Protein AF-A0A699JUT8-F1 (afdb_monomer)

Structure (mmCIF, N/CA/C/O backbone):
data_AF-A0A699JUT8-F1
#
_entry.id   AF-A0A699JUT8-F1
#
loop_
_atom_site.group_PDB
_atom_site.id
_atom_site.type_symbol
_atom_site.label_atom_id
_atom_site.label_alt_id
_atom_site.label_comp_id
_atom_site.label_asym_id
_atom_site.label_entity_i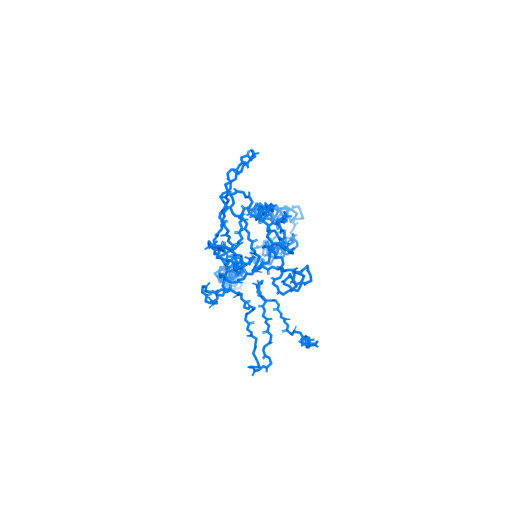d
_atom_site.label_seq_id
_atom_site.pdbx_PDB_ins_code
_atom_site.Cartn_x
_atom_site.Cartn_y
_atom_site.Cartn_z
_atom_site.occupancy
_atom_site.B_iso_or_equiv
_atom_site.auth_seq_id
_atom_site.auth_comp_id
_atom_site.auth_asym_id
_atom_site.auth_atom_id
_atom_site.pdbx_PDB_model_num
ATOM 1 N N . LEU A 1 1 ? -5.211 -6.733 -32.369 1.00 31.70 1 LEU A N 1
ATOM 2 C CA . LEU A 1 1 ? -6.568 -7.315 -32.272 1.00 31.70 1 LEU A CA 1
ATOM 3 C C . LEU A 1 1 ? -7.220 -6.775 -31.010 1.00 31.70 1 LEU A C 1
ATOM 5 O O . LEU A 1 1 ? -6.715 -7.034 -29.930 1.00 31.70 1 LEU A O 1
ATOM 9 N N . ALA A 1 2 ? -8.224 -5.922 -31.222 1.00 30.59 2 ALA A N 1
ATOM 10 C CA . ALA A 1 2 ? -9.228 -5.388 -30.299 1.00 30.59 2 ALA A CA 1
ATOM 11 C C . ALA A 1 2 ? -8.959 -5.500 -28.783 1.00 30.59 2 ALA A C 1
ATOM 13 O O .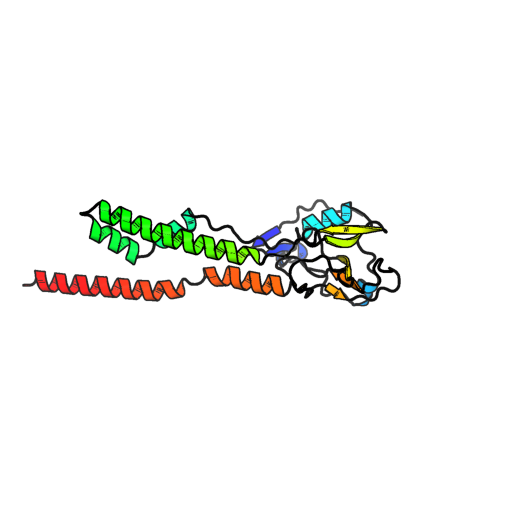 ALA A 1 2 ? -9.289 -6.505 -28.159 1.00 30.59 2 ALA A O 1
ATOM 14 N N . GLY A 1 3 ? -8.474 -4.410 -28.178 1.00 37.75 3 GLY A N 1
ATOM 15 C CA . GLY A 1 3 ? -8.777 -4.128 -26.777 1.00 37.75 3 GLY A CA 1
ATOM 16 C C . GLY A 1 3 ? -10.271 -3.838 -26.676 1.00 37.75 3 GLY A C 1
ATOM 17 O O . GLY A 1 3 ? -10.729 -2.782 -27.108 1.00 37.75 3 GLY A O 1
ATOM 18 N N . SER A 1 4 ? -11.044 -4.809 -26.199 1.00 38.88 4 SER A N 1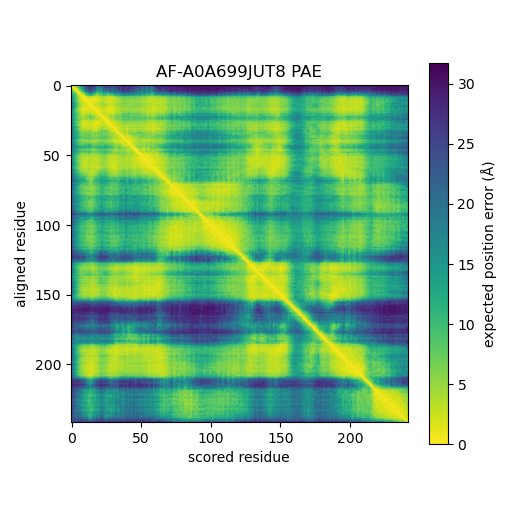
ATOM 19 C CA . SER A 1 4 ? -12.449 -4.593 -25.887 1.00 38.88 4 SER A CA 1
ATOM 20 C C . SER A 1 4 ? -12.547 -3.534 -24.792 1.00 38.88 4 SER A C 1
ATOM 22 O O . SER A 1 4 ? -11.983 -3.707 -23.714 1.00 38.88 4 SER A O 1
ATOM 24 N N . LEU A 1 5 ? -13.288 -2.460 -25.068 1.00 45.09 5 LEU A N 1
ATOM 25 C CA . LEU A 1 5 ? -13.781 -1.466 -24.108 1.00 45.09 5 LEU A CA 1
ATOM 26 C C . LEU A 1 5 ? -14.796 -2.103 -23.137 1.00 45.09 5 LEU A C 1
ATOM 28 O O . LEU A 1 5 ? -15.921 -1.637 -22.988 1.00 45.09 5 LEU A O 1
ATOM 32 N N . THR A 1 6 ? -14.445 -3.225 -22.519 1.00 57.25 6 THR A N 1
ATOM 33 C CA . THR A 1 6 ? -15.163 -3.721 -21.352 1.00 57.25 6 THR A CA 1
ATOM 34 C C . THR A 1 6 ? -14.684 -2.873 -20.191 1.00 57.25 6 THR A C 1
ATOM 36 O O . THR A 1 6 ? -13.513 -2.966 -19.828 1.00 57.25 6 THR A O 1
ATOM 39 N N . GLU A 1 7 ? -15.550 -2.013 -19.656 1.00 66.06 7 GLU A N 1
ATOM 40 C CA . GLU A 1 7 ? -15.274 -1.301 -18.410 1.00 66.06 7 GLU A CA 1
ATOM 41 C C . GLU A 1 7 ? -14.806 -2.320 -17.365 1.00 66.06 7 GLU A C 1
ATOM 43 O O . GLU A 1 7 ? -15.574 -3.173 -16.914 1.00 66.06 7 GLU A O 1
ATOM 48 N N . GLU A 1 8 ? -13.516 -2.290 -17.027 1.00 76.81 8 GLU A N 1
ATOM 49 C CA . GLU A 1 8 ? -12.974 -3.192 -16.022 1.00 76.81 8 GLU A CA 1
ATOM 50 C C . GLU A 1 8 ? -13.562 -2.786 -14.671 1.00 76.81 8 GLU A C 1
ATOM 52 O O . GLU A 1 8 ? -13.202 -1.762 -14.091 1.00 76.81 8 GLU A O 1
ATOM 57 N N . ILE A 1 9 ? -14.495 -3.585 -14.154 1.00 88.81 9 ILE A N 1
ATOM 58 C CA . ILE A 1 9 ? -15.086 -3.336 -12.842 1.00 88.81 9 ILE A CA 1
ATOM 59 C C . ILE A 1 9 ? -14.024 -3.650 -11.786 1.00 88.81 9 ILE A C 1
ATOM 61 O O . ILE A 1 9 ? -13.658 -4.811 -11.563 1.00 88.81 9 ILE A O 1
ATOM 65 N N . TYR A 1 10 ? -13.540 -2.614 -11.105 1.00 91.38 10 TYR A N 1
ATOM 66 C CA . TYR A 1 10 ? -12.590 -2.748 -10.008 1.00 91.38 10 TYR A CA 1
ATOM 67 C C . TYR A 1 10 ? -13.010 -1.932 -8.787 1.00 91.38 10 TYR A C 1
ATOM 69 O O . TYR A 1 10 ? -13.730 -0.941 -8.874 1.00 91.38 10 TYR A O 1
ATOM 77 N N . PHE A 1 11 ? -12.521 -2.341 -7.620 1.00 92.62 11 PHE A N 1
ATOM 78 C CA . PHE A 1 11 ? -12.591 -1.531 -6.409 1.00 92.62 11 PHE A CA 1
ATOM 79 C C . PHE A 1 11 ? -11.304 -1.659 -5.599 1.00 92.62 11 PHE A C 1
ATOM 81 O O . PHE A 1 11 ? -10.612 -2.682 -5.633 1.00 92.62 11 PHE A O 1
ATOM 88 N N . ASP A 1 12 ? -10.999 -0.620 -4.827 1.00 89.44 12 ASP A N 1
ATOM 89 C CA . ASP A 1 12 ? -9.849 -0.596 -3.933 1.00 89.44 12 ASP A CA 1
ATOM 90 C C . ASP A 1 12 ? -10.305 -0.805 -2.483 1.00 89.44 12 ASP A C 1
ATOM 92 O O . ASP A 1 12 ? -11.012 0.017 -1.905 1.00 89.44 12 ASP A O 1
ATOM 96 N N . PHE A 1 13 ? -9.859 -1.893 -1.853 1.00 89.19 13 PHE A N 1
ATOM 97 C CA . PHE A 1 13 ? -10.133 -2.188 -0.445 1.00 89.19 13 PHE A CA 1
ATOM 98 C C . PHE A 1 13 ? -8.832 -2.392 0.330 1.00 89.19 13 PHE A C 1
ATOM 100 O O . PHE A 1 13 ? -7.965 -3.168 -0.072 1.00 89.19 13 PHE A O 1
ATOM 107 N N . GLN A 1 14 ? -8.670 -1.674 1.447 1.00 87.00 14 GLN A N 1
ATOM 108 C CA . GLN A 1 14 ? -7.458 -1.712 2.281 1.00 87.00 14 GLN A CA 1
ATOM 109 C C . GLN A 1 14 ? -6.153 -1.556 1.470 1.00 87.00 14 GLN A C 1
ATOM 111 O O . GLN A 1 14 ? -5.195 -2.327 1.631 1.00 87.00 14 GLN A O 1
ATOM 116 N N . LYS A 1 15 ? -6.132 -0.571 0.557 1.00 86.06 15 LYS A N 1
ATOM 117 C CA . LYS A 1 15 ? -5.020 -0.297 -0.377 1.00 86.06 15 LYS A CA 1
ATOM 118 C C . LYS A 1 15 ? -4.634 -1.517 -1.235 1.00 86.06 15 LYS A C 1
ATOM 120 O O . LYS A 1 15 ? -3.459 -1.747 -1.522 1.00 86.06 15 LYS A O 1
ATOM 125 N N . GLN A 1 16 ? -5.617 -2.332 -1.616 1.00 87.25 16 GLN A N 1
ATOM 126 C CA . GLN A 1 16 ? -5.482 -3.386 -2.618 1.00 87.25 16 GLN A CA 1
ATOM 127 C C . GLN A 1 16 ? -6.585 -3.273 -3.656 1.00 87.25 16 GLN A C 1
ATOM 129 O O . GLN A 1 16 ? -7.756 -3.239 -3.291 1.00 87.25 16 GLN A O 1
ATOM 134 N N . ARG A 1 17 ? -6.186 -3.321 -4.926 1.00 89.38 17 ARG A N 1
ATOM 135 C CA . ARG A 1 17 ? -7.104 -3.395 -6.054 1.00 89.38 17 ARG A CA 1
ATOM 136 C C . ARG A 1 17 ? -7.633 -4.810 -6.252 1.00 89.38 17 ARG A C 1
ATOM 138 O O . ARG A 1 17 ? -6.851 -5.775 -6.273 1.00 89.38 17 ARG A O 1
ATOM 145 N N . PHE A 1 18 ? -8.947 -4.909 -6.390 1.00 91.69 18 PHE A N 1
ATOM 146 C CA . PHE A 1 18 ? -9.675 -6.108 -6.776 1.00 91.69 18 PHE A CA 1
ATOM 147 C C . PHE A 1 18 ? -10.332 -5.868 -8.126 1.00 91.69 18 PHE A C 1
ATOM 149 O O . PHE A 1 18 ? -10.919 -4.813 -8.329 1.00 91.69 18 PHE A O 1
ATOM 156 N N . ILE A 1 19 ? -10.218 -6.843 -9.019 1.00 92.25 19 ILE A N 1
ATOM 157 C CA . ILE A 1 19 ? -10.779 -6.799 -10.370 1.00 92.25 19 ILE A CA 1
ATOM 158 C C . ILE A 1 19 ? -11.817 -7.908 -10.479 1.00 92.25 19 ILE A C 1
ATOM 160 O O . ILE A 1 19 ? -11.650 -8.987 -9.895 1.00 92.25 19 ILE A O 1
ATOM 164 N N . TYR A 1 20 ? -12.904 -7.621 -11.182 1.00 90.75 20 TYR A N 1
ATOM 165 C CA . TYR A 1 20 ? -13.955 -8.582 -11.461 1.00 90.75 20 TYR A CA 1
ATOM 166 C C . TYR A 1 20 ? -13.567 -9.507 -12.620 1.00 90.75 20 TYR A C 1
ATOM 168 O O . TYR A 1 20 ? -13.195 -9.046 -13.694 1.00 90.75 20 TYR A O 1
ATOM 176 N N . SER A 1 21 ? -13.664 -10.824 -12.419 1.00 90.38 21 SER A N 1
ATOM 177 C CA . SER A 1 21 ? -13.578 -11.799 -13.511 1.00 90.38 21 SER A CA 1
ATOM 178 C C . SER A 1 21 ? -14.986 -12.157 -13.977 1.00 90.38 21 SER A C 1
ATOM 180 O O . SER A 1 21 ? -15.725 -12.803 -13.231 1.00 90.38 21 SER A O 1
ATOM 182 N N . HIS A 1 22 ? -15.331 -11.796 -15.217 1.00 87.44 22 HIS A N 1
ATOM 183 C CA . HIS A 1 22 ? -16.608 -12.180 -15.832 1.00 87.44 22 HIS A CA 1
ATOM 184 C C . HIS A 1 22 ? -16.750 -13.702 -15.981 1.00 87.44 22 HIS A C 1
ATOM 186 O O . HIS A 1 22 ? -17.841 -14.232 -15.807 1.00 87.44 22 HIS A O 1
ATOM 192 N N . GLU A 1 23 ? -15.647 -14.417 -16.219 1.00 88.88 23 GLU A N 1
ATOM 193 C CA . GLU A 1 23 ? -15.643 -15.878 -16.382 1.00 88.88 23 GLU A CA 1
ATOM 194 C C . GLU A 1 23 ? -16.029 -16.626 -15.100 1.00 88.88 23 GLU A C 1
ATOM 196 O O . GLU A 1 23 ? -16.698 -17.654 -15.147 1.00 88.88 23 GLU A O 1
ATOM 201 N N . LYS A 1 24 ? -15.587 -16.127 -13.939 1.00 87.62 24 LYS A N 1
ATOM 202 C CA . LYS A 1 24 ? -15.770 -16.796 -12.639 1.00 87.62 24 LYS A CA 1
ATOM 203 C C . LYS A 1 24 ? -16.817 -16.130 -11.756 1.00 87.62 24 LYS A C 1
ATOM 205 O O . LYS A 1 24 ? -17.006 -16.575 -10.627 1.00 87.62 24 LYS A O 1
ATOM 210 N N . GLY A 1 25 ? -17.416 -15.029 -12.206 1.00 89.38 25 GLY A N 1
ATOM 211 C CA . GLY A 1 25 ? -18.364 -14.229 -11.430 1.00 89.38 25 GLY A CA 1
ATOM 212 C C . GLY A 1 25 ? -17.819 -13.732 -10.083 1.00 89.38 25 GLY A C 1
ATOM 213 O O . GLY A 1 25 ? -18.593 -13.498 -9.158 1.00 89.38 25 GLY A O 1
ATOM 214 N N . THR A 1 26 ? -16.496 -13.613 -9.925 1.00 92.50 26 THR A N 1
ATOM 215 C CA . THR A 1 26 ? -15.845 -13.337 -8.632 1.00 92.50 26 THR A CA 1
ATOM 216 C C . THR A 1 26 ? -14.788 -12.245 -8.737 1.00 92.50 26 THR A C 1
ATOM 218 O O . THR A 1 26 ? -14.107 -12.091 -9.752 1.00 92.50 26 THR A O 1
ATOM 221 N N . PHE A 1 27 ? -14.624 -11.494 -7.646 1.00 93.00 27 PHE A N 1
ATOM 222 C CA . PHE A 1 27 ? -13.541 -10.529 -7.501 1.00 93.00 27 PHE A CA 1
ATOM 223 C C . PHE A 1 27 ? -12.265 -11.214 -7.024 1.00 93.00 27 PHE A C 1
ATOM 225 O O . PHE A 1 27 ? -12.259 -11.942 -6.028 1.00 93.00 27 PHE A O 1
ATOM 232 N N . TYR A 1 28 ? -11.153 -10.919 -7.684 1.00 91.44 28 TYR A N 1
ATOM 233 C CA . TYR A 1 28 ? -9.835 -11.403 -7.299 1.00 91.44 28 TYR A CA 1
ATOM 234 C C . TYR A 1 28 ? -8.847 -10.246 -7.201 1.00 91.44 28 TYR A C 1
ATOM 236 O O . TYR A 1 28 ? -9.056 -9.150 -7.713 1.00 91.44 28 TYR A O 1
ATOM 244 N N . LYS A 1 29 ? -7.754 -10.471 -6.474 1.00 91.56 29 LYS A N 1
ATOM 245 C CA . LYS A 1 29 ? -6.706 -9.458 -6.298 1.00 91.56 29 LYS A CA 1
ATOM 246 C C . LYS A 1 29 ? -5.990 -9.243 -7.629 1.00 91.56 29 LYS A C 1
ATOM 248 O O . LYS A 1 29 ? -5.586 -10.237 -8.229 1.00 91.56 29 LYS A O 1
ATOM 253 N N . LEU A 1 30 ? -5.728 -7.983 -7.992 1.00 90.06 30 LEU A N 1
ATOM 254 C CA . LEU A 1 30 ? -4.908 -7.628 -9.157 1.00 90.06 30 LEU A CA 1
ATOM 255 C C . LEU A 1 30 ? -3.614 -8.476 -9.176 1.00 90.06 30 LEU A C 1
ATOM 257 O O . LEU A 1 30 ? -2.838 -8.410 -8.204 1.00 90.06 30 LEU A O 1
ATOM 261 N N . PRO A 1 31 ? -3.402 -9.304 -10.218 1.00 88.25 31 PRO A N 1
ATOM 262 C CA . PRO A 1 31 ? -2.220 -10.138 -10.337 1.00 88.25 31 PRO A CA 1
ATOM 263 C C . PRO A 1 31 ? -1.002 -9.288 -10.705 1.00 88.25 31 PRO A C 1
ATOM 265 O O . PRO A 1 31 ? -1.087 -8.308 -11.444 1.00 88.25 31 PRO A O 1
ATOM 268 N N . TYR A 1 32 ? 0.141 -9.683 -10.153 1.00 87.81 32 TYR A N 1
ATOM 269 C CA . TYR A 1 32 ? 1.450 -9.150 -10.518 1.00 87.81 32 TYR A CA 1
ATOM 270 C C . TYR A 1 32 ? 2.234 -10.255 -11.226 1.00 87.81 32 TYR A C 1
ATOM 272 O O . TYR A 1 32 ? 2.077 -11.420 -10.821 1.00 87.81 32 TYR A O 1
ATOM 280 N N . PRO A 1 33 ? 3.104 -9.903 -12.187 1.00 84.69 33 PRO A N 1
ATOM 281 C CA . PRO A 1 33 ? 3.950 -10.838 -12.926 1.00 84.69 33 PRO A CA 1
ATOM 282 C C . PRO A 1 33 ? 5.028 -11.379 -11.985 1.00 84.69 33 PRO A C 1
ATOM 284 O O . PRO A 1 33 ? 6.147 -10.896 -11.921 1.00 84.69 33 PRO A O 1
ATOM 287 N N . THR A 1 34 ? 4.636 -12.307 -11.114 1.00 82.75 34 THR A N 1
ATOM 288 C CA . THR A 1 34 ? 5.515 -12.902 -10.091 1.00 82.75 34 THR A CA 1
ATOM 289 C C . THR A 1 34 ? 5.494 -14.420 -10.113 1.00 82.75 34 THR A C 1
ATOM 291 O O . THR A 1 34 ? 6.262 -15.045 -9.390 1.00 82.75 34 THR A O 1
ATOM 294 N N . LYS A 1 35 ? 4.586 -15.007 -10.897 1.00 83.62 35 LYS A N 1
ATOM 295 C CA . LYS A 1 35 ? 4.384 -16.454 -11.008 1.00 83.62 35 LYS A CA 1
ATOM 296 C C . LYS A 1 35 ? 4.801 -17.010 -12.370 1.00 83.62 35 LYS A C 1
ATOM 298 O O . LYS A 1 35 ? 4.691 -18.214 -12.563 1.00 83.62 35 LYS A O 1
ATOM 303 N N . GLU A 1 36 ? 5.269 -16.153 -13.275 1.00 84.69 36 GLU A N 1
ATOM 304 C CA . GLU A 1 36 ? 5.741 -16.580 -14.591 1.00 84.69 36 GLU A CA 1
ATOM 305 C C . GLU A 1 36 ? 7.039 -17.390 -14.494 1.00 84.69 36 GLU A C 1
ATOM 307 O O . GLU A 1 36 ? 7.746 -17.360 -13.480 1.00 84.69 36 GLU A O 1
ATOM 312 N N . THR A 1 37 ? 7.351 -18.136 -15.553 1.00 85.44 37 THR A N 1
ATOM 313 C CA . THR A 1 37 ? 8.576 -18.942 -15.633 1.00 85.44 37 THR A CA 1
ATOM 314 C C . THR A 1 37 ? 9.814 -18.060 -15.800 1.00 85.44 37 THR A C 1
ATOM 316 O O . THR A 1 37 ? 9.744 -16.948 -16.316 1.00 85.44 37 THR A O 1
ATOM 319 N N . PHE A 1 38 ? 10.988 -18.560 -15.402 1.00 80.75 38 PHE A N 1
ATOM 320 C CA . PHE A 1 38 ? 12.237 -17.800 -15.538 1.00 80.75 38 PHE A CA 1
ATOM 321 C C . PHE A 1 38 ? 12.545 -17.409 -16.994 1.00 80.75 38 PHE A C 1
ATOM 323 O O . PHE A 1 38 ? 12.999 -16.296 -17.243 1.00 80.75 38 PHE A O 1
ATOM 330 N N . GLY A 1 39 ? 12.236 -18.286 -17.957 1.00 82.38 39 GLY A N 1
ATOM 331 C CA . GLY A 1 39 ? 12.414 -18.005 -19.386 1.00 82.38 39 GLY A CA 1
ATOM 332 C C . GLY A 1 39 ? 11.569 -16.831 -19.885 1.00 82.38 39 GLY A C 1
ATOM 333 O O . GLY A 1 39 ? 12.029 -16.067 -20.726 1.00 82.38 39 GLY A O 1
ATOM 334 N N . TRP A 1 40 ? 10.378 -16.630 -19.314 1.00 83.25 40 TRP A N 1
ATOM 335 C CA . TRP A 1 40 ? 9.527 -15.485 -19.638 1.00 83.25 40 TRP A CA 1
ATOM 336 C C . TRP A 1 40 ? 10.208 -14.156 -19.273 1.00 83.25 40 TRP A C 1
ATOM 338 O O . TRP A 1 40 ? 10.279 -13.259 -20.107 1.00 83.25 40 TRP A O 1
ATOM 348 N N . TYR A 1 41 ? 10.814 -14.066 -18.082 1.00 82.06 41 TYR A N 1
ATOM 349 C CA . TYR A 1 41 ? 11.550 -12.866 -17.653 1.00 82.06 41 TYR A CA 1
ATOM 350 C C . TYR A 1 41 ? 12.905 -12.678 -18.352 1.00 82.06 41 TYR A C 1
ATOM 352 O O . TYR A 1 41 ? 13.443 -11.576 -18.369 1.00 82.06 41 TYR A O 1
ATOM 360 N N . LEU A 1 42 ? 13.511 -13.739 -18.890 1.00 80.25 42 LEU A N 1
ATOM 361 C CA . LEU A 1 42 ? 14.733 -13.602 -19.691 1.00 80.25 42 LEU A CA 1
ATOM 362 C C . LEU A 1 42 ? 14.449 -12.997 -21.069 1.00 80.25 42 LEU A C 1
ATOM 364 O O . LEU A 1 42 ? 15.299 -12.285 -21.601 1.00 80.25 42 LEU A O 1
ATOM 368 N N . ASN A 1 43 ? 13.271 -13.290 -21.622 1.00 81.25 43 ASN A N 1
ATOM 369 C CA . ASN A 1 43 ? 12.848 -12.843 -22.947 1.00 81.25 43 ASN A CA 1
ATOM 370 C C . ASN A 1 43 ? 12.112 -11.496 -22.929 1.00 81.25 43 ASN A C 1
ATOM 372 O O . ASN A 1 43 ? 11.853 -10.939 -23.992 1.00 81.25 43 ASN A O 1
ATOM 376 N N . SER A 1 44 ? 11.751 -10.973 -21.757 1.00 76.38 44 SER A N 1
ATOM 377 C CA . SER A 1 44 ? 11.097 -9.670 -21.648 1.00 76.38 44 SER A CA 1
ATOM 378 C C . SER A 1 44 ? 12.067 -8.545 -22.018 1.00 76.38 44 SER A C 1
ATOM 380 O O . SER A 1 44 ? 13.120 -8.401 -21.396 1.00 76.38 44 SER A O 1
ATOM 382 N N . THR A 1 45 ? 11.689 -7.737 -23.007 1.00 78.50 45 THR A N 1
ATOM 383 C CA . THR A 1 45 ? 12.455 -6.589 -23.522 1.00 78.50 45 THR A CA 1
ATOM 384 C C . THR A 1 45 ? 12.135 -5.271 -22.813 1.00 78.50 45 THR A C 1
ATOM 386 O O . THR A 1 45 ? 12.787 -4.264 -23.074 1.00 78.50 45 THR A O 1
ATOM 389 N N . GLY A 1 46 ? 11.200 -5.285 -21.858 1.00 81.81 46 GLY A N 1
ATOM 390 C CA . GLY A 1 46 ? 10.705 -4.090 -21.177 1.00 81.81 46 GLY A CA 1
ATOM 391 C C . GLY A 1 46 ? 9.554 -3.451 -21.953 1.00 81.81 46 GLY A C 1
ATOM 392 O O . GLY A 1 46 ? 8.854 -4.135 -22.697 1.00 81.81 46 GLY A O 1
ATOM 393 N N . TYR A 1 47 ? 9.347 -2.148 -21.755 1.00 88.06 47 TYR A N 1
ATOM 394 C CA . TYR A 1 47 ? 8.316 -1.387 -22.461 1.00 88.06 47 TYR A CA 1
ATOM 395 C C . TYR A 1 47 ? 8.907 -0.682 -23.682 1.00 88.06 47 TYR A C 1
ATOM 397 O O . TYR A 1 47 ? 9.768 0.189 -23.541 1.00 88.06 47 TYR A O 1
ATOM 405 N N . ASP A 1 48 ? 8.410 -1.028 -24.868 1.00 85.12 48 ASP A N 1
ATOM 406 C CA . ASP A 1 48 ? 8.877 -0.466 -26.143 1.00 85.12 48 ASP A CA 1
ATOM 407 C C . ASP A 1 48 ? 8.137 0.825 -26.534 1.00 85.12 48 ASP A C 1
ATOM 409 O O . ASP A 1 48 ? 8.558 1.529 -27.450 1.00 85.12 48 ASP A O 1
ATOM 413 N N . THR A 1 49 ? 7.002 1.130 -25.892 1.00 90.00 49 THR A N 1
ATOM 414 C CA . THR A 1 49 ? 6.194 2.326 -26.184 1.00 90.00 49 THR A CA 1
ATOM 415 C C . THR A 1 49 ? 5.662 2.973 -24.910 1.00 90.00 49 THR A C 1
ATOM 417 O O . THR A 1 49 ? 5.097 2.292 -24.051 1.00 90.00 49 THR A O 1
ATOM 420 N N . ASP A 1 50 ? 5.696 4.305 -24.839 1.00 88.00 50 ASP A N 1
ATOM 421 C CA . ASP A 1 50 ? 5.147 5.077 -23.711 1.00 88.00 50 ASP A CA 1
ATOM 422 C C . ASP A 1 50 ? 3.662 4.790 -23.441 1.00 88.00 50 ASP A C 1
ATOM 424 O O . ASP A 1 50 ? 3.219 4.811 -22.295 1.00 88.00 50 ASP A O 1
ATOM 428 N N . ALA A 1 51 ? 2.883 4.450 -24.472 1.00 89.88 51 ALA A N 1
ATOM 429 C CA . ALA A 1 51 ? 1.488 4.042 -24.317 1.00 89.88 51 ALA A CA 1
ATOM 430 C C . ALA A 1 51 ? 1.339 2.779 -23.449 1.00 89.88 51 ALA A C 1
ATOM 432 O O . ALA A 1 51 ? 0.434 2.706 -22.620 1.00 89.88 51 ALA A O 1
ATOM 433 N N . GLN A 1 52 ? 2.244 1.803 -23.586 1.00 89.69 52 GLN A N 1
ATOM 434 C CA . GLN A 1 52 ? 2.238 0.599 -22.748 1.00 89.69 52 GLN A CA 1
ATOM 435 C C . GLN A 1 52 ? 2.581 0.941 -21.297 1.00 89.69 52 GLN A C 1
ATOM 437 O O . GLN A 1 52 ? 1.977 0.389 -20.379 1.00 89.69 52 GLN A O 1
ATOM 442 N N . VAL A 1 53 ? 3.489 1.899 -21.093 1.00 89.31 53 VAL A N 1
ATOM 443 C CA . VAL A 1 53 ? 3.846 2.413 -19.765 1.00 89.31 53 VAL A CA 1
ATOM 444 C C . VAL A 1 53 ? 2.644 3.086 -19.107 1.00 89.31 53 VAL A C 1
ATOM 446 O O . VAL A 1 53 ? 2.409 2.863 -17.924 1.00 89.31 53 VAL A O 1
ATOM 449 N N . GLN A 1 54 ? 1.853 3.864 -19.853 1.00 89.88 54 GLN A N 1
ATOM 450 C CA . GLN A 1 54 ? 0.633 4.483 -19.322 1.00 89.88 54 GLN A CA 1
ATOM 451 C C . GLN A 1 54 ? -0.430 3.436 -18.977 1.00 89.88 54 GLN A C 1
ATOM 453 O O . GLN A 1 54 ? -0.947 3.446 -17.865 1.00 89.88 54 GLN A O 1
ATOM 458 N N . ILE A 1 55 ? -0.674 2.459 -19.857 1.00 90.12 55 ILE A N 1
ATOM 459 C CA . ILE A 1 55 ? -1.596 1.344 -19.576 1.00 90.12 55 ILE A CA 1
ATOM 460 C C . ILE A 1 55 ? -1.152 0.576 -18.318 1.00 90.12 55 ILE A C 1
ATOM 462 O O . ILE A 1 55 ? -1.969 0.226 -17.463 1.00 90.12 55 ILE A O 1
ATOM 466 N N . ALA A 1 56 ? 0.152 0.338 -18.165 1.00 88.62 56 ALA A N 1
ATOM 467 C CA . ALA A 1 56 ? 0.726 -0.278 -16.976 1.00 88.62 56 ALA A CA 1
ATOM 468 C C . ALA A 1 56 ? 0.556 0.603 -15.724 1.00 88.62 56 ALA A C 1
ATOM 470 O O . ALA A 1 56 ? 0.183 0.109 -14.653 1.00 88.62 56 ALA A O 1
ATOM 471 N N . ALA A 1 57 ? 0.795 1.908 -15.846 1.00 89.12 57 ALA A N 1
ATOM 472 C CA . ALA A 1 57 ? 0.635 2.871 -14.764 1.00 89.12 57 ALA A CA 1
ATOM 473 C C . ALA A 1 57 ? -0.824 2.953 -14.291 1.00 89.12 57 ALA A C 1
ATOM 475 O O . ALA A 1 57 ? -1.065 2.958 -13.082 1.00 89.12 57 ALA A O 1
ATOM 476 N N . ASP A 1 58 ? -1.787 2.912 -15.208 1.00 88.75 58 ASP A N 1
ATOM 477 C CA . ASP A 1 58 ? -3.218 2.894 -14.897 1.00 88.75 58 ASP A CA 1
ATOM 478 C C . ASP A 1 58 ? -3.624 1.583 -14.208 1.00 88.75 58 ASP A C 1
ATOM 480 O O . ASP A 1 58 ? -4.330 1.585 -13.188 1.00 88.75 58 ASP A O 1
ATOM 484 N N . LYS A 1 59 ? -3.101 0.452 -14.698 1.00 88.69 59 LYS A N 1
ATOM 485 C CA . LYS A 1 59 ? -3.388 -0.888 -14.172 1.00 88.69 59 LYS A CA 1
ATOM 486 C C . LYS A 1 59 ? -2.866 -1.099 -12.751 1.00 88.69 59 LYS A C 1
ATOM 488 O O . LYS A 1 59 ? -3.629 -1.516 -11.872 1.00 88.69 59 LYS A O 1
ATOM 493 N N . TRP A 1 60 ? -1.579 -0.837 -12.507 1.00 87.25 60 TRP A N 1
ATOM 494 C CA . TRP A 1 60 ? -0.918 -1.128 -11.224 1.00 87.25 60 TRP A CA 1
ATOM 495 C C . TRP A 1 60 ? -0.819 0.070 -10.276 1.00 87.25 60 TRP A C 1
ATOM 497 O O . TRP A 1 60 ? -0.620 -0.131 -9.073 1.00 87.25 60 TRP A O 1
ATOM 507 N N . GLY A 1 61 ? -1.013 1.287 -10.779 1.00 86.75 61 GLY A N 1
ATOM 508 C CA . GLY A 1 61 ? -0.871 2.519 -10.016 1.00 86.75 61 GLY A CA 1
ATOM 509 C C . GLY A 1 61 ? 0.587 2.886 -9.733 1.00 86.75 61 GLY A C 1
ATOM 510 O O . GLY A 1 61 ? 1.515 2.090 -9.890 1.00 86.75 61 GLY A O 1
ATOM 511 N N . ARG A 1 62 ? 0.787 4.118 -9.256 1.00 83.56 62 ARG A N 1
ATOM 512 C CA . ARG A 1 62 ? 2.118 4.634 -8.908 1.00 83.56 62 ARG A CA 1
ATOM 513 C C . ARG A 1 62 ? 2.762 3.842 -7.770 1.00 83.56 62 ARG A C 1
ATOM 515 O O . ARG A 1 62 ? 2.094 3.412 -6.824 1.00 83.56 62 ARG A O 1
ATOM 522 N N . ASN A 1 63 ? 4.089 3.754 -7.785 1.00 82.56 63 ASN A N 1
ATOM 523 C CA . ASN A 1 63 ? 4.896 3.136 -6.735 1.00 82.56 63 ASN A CA 1
ATOM 524 C C . ASN A 1 63 ? 5.032 4.054 -5.500 1.00 82.56 63 ASN A C 1
ATOM 526 O O . ASN A 1 63 ? 6.127 4.364 -5.031 1.00 82.56 63 ASN A O 1
ATOM 530 N N . VAL A 1 64 ? 3.901 4.506 -4.950 1.00 78.56 64 VAL A N 1
ATOM 531 C CA . VAL A 1 64 ? 3.843 5.369 -3.766 1.00 78.56 64 VAL A CA 1
ATOM 532 C C . VAL A 1 64 ? 2.948 4.730 -2.711 1.00 78.56 64 VAL A C 1
ATOM 534 O O . VAL A 1 64 ? 1.748 4.536 -2.883 1.00 78.56 64 VAL A O 1
ATOM 537 N N . ILE A 1 65 ? 3.541 4.414 -1.562 1.00 77.31 65 ILE A N 1
ATOM 538 C CA . ILE A 1 65 ? 2.814 3.882 -0.406 1.00 77.31 65 ILE A CA 1
ATOM 539 C C . ILE A 1 65 ? 2.151 5.049 0.313 1.00 77.31 65 ILE A C 1
ATOM 541 O O . ILE A 1 65 ? 2.759 5.623 1.208 1.00 77.31 65 ILE A O 1
ATOM 545 N N . GLU A 1 66 ? 0.926 5.415 -0.069 1.00 73.06 66 GLU A N 1
ATOM 546 C CA . GLU A 1 66 ? 0.175 6.498 0.572 1.00 73.06 66 GLU A CA 1
ATOM 547 C C . GLU A 1 66 ? -0.491 6.089 1.894 1.00 73.06 66 GLU A C 1
ATOM 549 O O . GLU A 1 66 ? -1.182 5.080 1.993 1.00 73.06 66 GLU A O 1
ATOM 554 N N . TYR A 1 67 ? -0.299 6.917 2.922 1.00 72.88 67 TYR A N 1
ATOM 555 C CA . TYR A 1 67 ? -0.763 6.695 4.284 1.00 72.88 67 TYR A CA 1
ATOM 556 C C . TYR A 1 67 ? -1.951 7.636 4.416 1.00 72.88 67 TYR A C 1
ATOM 558 O O . TYR A 1 67 ? -1.773 8.820 4.104 1.00 72.88 67 TYR A O 1
ATOM 566 N N . PRO A 1 68 ? -3.126 7.150 4.839 1.00 69.19 68 PRO A N 1
ATOM 567 C CA . PRO A 1 68 ? -4.261 8.024 5.076 1.00 69.19 68 PRO A CA 1
ATOM 568 C C . PRO A 1 68 ? -3.846 9.127 6.057 1.00 69.19 68 PRO A C 1
ATOM 570 O O . PRO A 1 68 ? -3.204 8.872 7.084 1.00 69.19 68 PRO A O 1
ATOM 573 N N . GLN A 1 69 ? -4.134 10.372 5.689 1.00 64.69 69 GLN A N 1
ATOM 574 C CA . GLN A 1 69 ? -3.917 11.510 6.567 1.00 64.69 69 GLN A CA 1
ATOM 575 C C . GLN A 1 69 ? -5.067 11.530 7.555 1.00 64.69 69 GLN A C 1
ATOM 577 O O . GLN A 1 69 ? -6.190 11.838 7.186 1.00 64.69 69 GLN A O 1
ATOM 582 N N . THR A 1 70 ? -4.781 11.192 8.805 1.00 74.00 70 THR A N 1
ATOM 583 C CA . THR A 1 70 ? -5.756 11.413 9.860 1.00 74.00 70 THR A CA 1
ATOM 584 C C . THR A 1 70 ? -5.856 12.907 10.133 1.00 74.00 70 THR A C 1
ATOM 586 O O . THR A 1 70 ? -4.834 13.551 10.409 1.00 74.00 70 THR A O 1
ATOM 589 N N . THR A 1 71 ? -7.057 13.461 10.070 1.00 82.56 71 THR A N 1
ATOM 590 C CA . THR A 1 71 ? -7.269 14.882 10.355 1.00 82.56 71 THR A CA 1
ATOM 591 C C . THR A 1 71 ? -7.290 15.140 11.860 1.00 82.56 71 THR A C 1
ATOM 593 O O . THR A 1 71 ? -7.520 14.241 12.673 1.00 82.56 71 THR A O 1
ATOM 596 N N . PHE A 1 72 ? -7.048 16.392 12.257 1.00 86.31 72 PHE A N 1
ATOM 597 C CA . PHE A 1 72 ? -7.192 16.793 13.658 1.00 86.31 72 PHE A CA 1
ATOM 598 C C . PHE A 1 72 ? -8.575 16.437 14.204 1.00 86.31 72 PHE A C 1
ATOM 600 O O . PHE A 1 72 ? -8.675 15.872 15.290 1.00 86.31 72 PHE A O 1
ATOM 607 N N . TRP A 1 73 ? -9.624 16.703 13.428 1.00 84.12 73 TRP A N 1
ATOM 608 C CA . TRP A 1 73 ? -11.000 16.471 13.845 1.00 84.12 73 TRP A CA 1
ATOM 609 C C . TRP A 1 73 ? -11.342 14.994 14.019 1.00 84.12 73 TRP A C 1
ATOM 611 O O . TRP A 1 73 ? -12.017 14.648 14.986 1.00 84.12 73 TRP A O 1
ATOM 621 N N . GLU A 1 74 ? -10.832 14.114 13.159 1.00 84.00 74 GLU A N 1
ATOM 622 C CA . GLU A 1 74 ? -10.998 12.664 13.320 1.00 84.00 74 GLU A CA 1
ATOM 623 C C . GLU A 1 74 ? -10.388 12.168 14.635 1.00 84.00 74 GLU A C 1
ATOM 625 O O . GLU A 1 74 ? -11.047 11.460 15.399 1.00 84.00 74 GLU A O 1
ATOM 630 N N . LEU A 1 75 ? -9.160 12.597 14.953 1.00 83.88 75 LEU A N 1
ATOM 631 C CA . LEU A 1 75 ? -8.516 12.232 16.219 1.00 83.88 75 LEU A CA 1
ATOM 632 C C . LEU A 1 75 ? -9.190 12.884 17.422 1.00 83.88 75 LEU A C 1
ATOM 634 O O . LEU A 1 75 ? -9.282 12.266 18.484 1.00 83.88 75 LEU A O 1
ATOM 638 N N . MET A 1 76 ? -9.627 14.134 17.285 1.00 86.81 76 MET A N 1
ATOM 639 C CA . MET A 1 76 ? -10.298 14.851 18.361 1.00 86.81 76 MET A CA 1
ATOM 640 C C . MET A 1 76 ? -11.630 14.179 18.697 1.00 86.81 76 MET A C 1
ATOM 642 O O . MET A 1 76 ? -11.921 13.966 19.872 1.00 86.81 76 MET A O 1
ATOM 646 N N . LYS A 1 77 ? -12.392 13.746 17.685 1.00 83.56 77 LYS A N 1
ATOM 647 C CA . LYS A 1 77 ? -13.625 12.971 17.863 1.00 83.56 77 LYS A CA 1
ATOM 648 C C . LYS A 1 77 ? -13.362 11.668 18.617 1.00 83.56 77 LYS A C 1
ATOM 650 O O . LYS A 1 77 ? -14.085 11.383 19.565 1.00 83.56 77 LYS A O 1
ATOM 655 N N . GLU A 1 78 ? -12.309 10.924 18.272 1.00 83.38 78 GLU A N 1
ATOM 656 C CA . GLU A 1 78 ? -11.914 9.705 19.002 1.00 83.38 78 GLU A CA 1
ATOM 657 C C . GLU A 1 78 ? -11.670 9.987 20.499 1.00 83.38 78 GLU A C 1
ATOM 659 O O . GLU A 1 78 ? -12.135 9.242 21.357 1.00 83.38 78 GLU A O 1
ATOM 664 N N . HIS A 1 79 ? -10.998 11.096 20.832 1.00 83.06 79 HIS A N 1
ATOM 665 C CA . HIS A 1 79 ? -10.726 11.472 22.226 1.00 83.06 79 HIS A CA 1
ATOM 666 C C . HIS A 1 79 ? -11.954 12.007 22.967 1.00 83.06 79 HIS A C 1
ATOM 668 O O . HIS A 1 79 ? -12.036 11.838 24.184 1.00 83.06 79 HIS A O 1
ATOM 674 N N . CYS A 1 80 ? -12.878 12.663 22.263 1.00 83.00 80 CYS A N 1
ATOM 675 C CA . CYS A 1 80 ? -14.123 13.167 22.839 1.00 83.00 80 CYS A CA 1
ATOM 676 C C . CYS A 1 80 ? -15.140 12.054 23.111 1.00 83.00 80 CYS A C 1
ATOM 678 O O . CYS A 1 80 ? -15.915 12.160 24.056 1.00 83.00 80 CYS A O 1
ATOM 680 N N . MET A 1 81 ? -15.128 10.992 22.302 1.00 78.00 81 MET A N 1
ATOM 681 C CA . MET A 1 81 ? -15.987 9.819 22.491 1.00 78.00 81 MET A CA 1
ATOM 682 C C . MET A 1 81 ? -15.480 8.876 23.592 1.00 78.00 81 MET A C 1
ATOM 684 O O . MET A 1 81 ? -16.165 7.915 23.939 1.00 78.00 81 MET A O 1
ATOM 688 N N . ASP A 1 82 ? -14.296 9.132 24.156 1.00 80.44 82 ASP A N 1
ATOM 689 C CA . ASP A 1 82 ? -13.785 8.370 25.291 1.00 80.44 82 ASP A CA 1
ATOM 690 C C . ASP A 1 82 ? -14.685 8.581 26.531 1.00 80.44 82 ASP A C 1
ATOM 692 O O . ASP A 1 82 ? -14.887 9.729 26.952 1.00 80.44 82 ASP A O 1
ATOM 696 N N . PRO A 1 83 ? -15.199 7.504 27.162 1.00 78.31 83 PRO A N 1
ATOM 697 C CA . PRO A 1 83 ? -16.116 7.620 28.294 1.00 78.31 83 PRO A CA 1
ATOM 698 C C . PRO A 1 83 ? -15.566 8.479 29.439 1.00 78.31 83 PRO A C 1
ATOM 700 O O . PRO A 1 83 ? -16.301 9.284 30.012 1.00 78.31 83 PRO A O 1
ATOM 703 N N . TYR A 1 84 ? -14.266 8.392 29.751 1.00 80.56 84 TYR A N 1
ATOM 704 C CA . TYR A 1 84 ? -13.676 9.194 30.827 1.00 80.56 84 TYR A CA 1
ATOM 705 C C . TYR A 1 84 ? -13.685 10.685 30.510 1.00 80.56 84 TYR A C 1
ATOM 707 O O . TYR A 1 84 ? -13.869 11.498 31.420 1.00 80.56 84 TYR A O 1
ATOM 715 N N . PHE A 1 85 ? -13.471 11.064 29.248 1.00 82.94 85 PHE A N 1
ATOM 716 C CA . PHE A 1 85 ? -13.566 12.462 28.842 1.00 82.94 85 PHE A CA 1
ATOM 717 C C . PHE A 1 85 ? -14.995 12.977 29.012 1.00 82.94 85 PHE A C 1
ATOM 719 O O . PHE A 1 85 ? -15.187 14.015 29.646 1.00 82.94 85 PHE A O 1
ATOM 726 N N . TYR A 1 86 ? -15.984 12.220 28.536 1.00 82.69 86 TYR A N 1
ATOM 727 C CA . TYR A 1 86 ? -17.392 12.588 28.663 1.00 82.69 86 TYR A CA 1
ATOM 728 C C . TYR A 1 86 ? -17.832 12.736 30.131 1.00 82.69 86 TYR A C 1
ATOM 730 O O . TYR A 1 86 ? -18.420 13.754 30.507 1.00 82.69 86 TYR A O 1
ATOM 738 N N . PHE A 1 87 ? -17.492 11.779 31.002 1.00 81.00 87 PHE A N 1
ATOM 739 C CA . PHE A 1 87 ? -17.826 11.870 32.429 1.00 81.00 87 PHE A CA 1
ATOM 740 C C . PHE A 1 87 ? -17.086 13.007 33.140 1.00 81.00 87 PHE A C 1
ATOM 742 O O . PHE A 1 87 ? -17.673 13.696 33.976 1.00 81.00 87 PHE A O 1
ATOM 749 N N . ARG A 1 88 ? -15.812 13.251 32.799 1.00 82.56 88 ARG A N 1
ATOM 750 C CA . ARG A 1 88 ? -15.048 14.384 33.341 1.00 82.56 88 ARG A CA 1
ATOM 751 C C . ARG A 1 88 ? -15.679 15.716 32.947 1.00 82.56 88 ARG A C 1
ATOM 753 O O . ARG A 1 88 ? -15.796 16.589 33.801 1.00 82.56 88 ARG A O 1
ATOM 760 N N . TRP A 1 89 ? -16.114 15.843 31.696 1.00 83.62 89 TRP A N 1
ATOM 761 C CA . TRP A 1 89 ? -16.825 17.016 31.196 1.00 83.62 89 TRP A CA 1
ATOM 762 C C . TRP A 1 89 ? -18.117 17.257 31.988 1.00 83.62 89 TRP A C 1
ATOM 764 O O . TRP A 1 89 ? -18.304 18.323 32.561 1.00 83.62 89 TRP A O 1
ATOM 774 N N . ARG A 1 90 ? -18.955 16.224 32.146 1.00 81.94 90 ARG A N 1
ATOM 775 C CA . ARG A 1 90 ? -20.200 16.287 32.935 1.00 81.94 90 ARG A CA 1
ATOM 776 C C . ARG A 1 90 ? -19.967 16.633 34.415 1.00 81.94 90 ARG A C 1
ATOM 778 O O . ARG A 1 90 ? -20.812 17.275 35.026 1.00 81.94 90 ARG A O 1
ATOM 785 N N . ARG A 1 91 ? -18.847 16.223 35.018 1.00 80.00 91 ARG A N 1
ATOM 786 C CA . ARG A 1 91 ? -18.547 16.512 36.434 1.00 80.00 91 ARG A CA 1
ATOM 787 C C . ARG A 1 91 ? -18.114 17.962 36.678 1.00 80.00 91 ARG A C 1
ATOM 789 O O . ARG A 1 91 ? -18.360 18.493 37.755 1.00 80.00 91 ARG A O 1
ATOM 7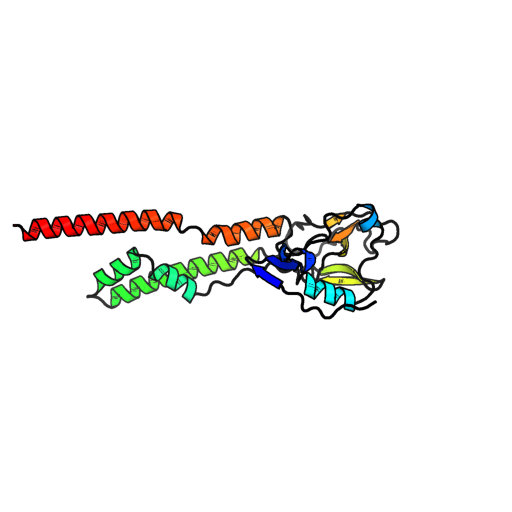96 N N . ILE A 1 92 ? -17.451 18.589 35.708 1.00 78.88 92 ILE A N 1
ATOM 797 C CA . ILE A 1 92 ? -16.795 19.899 35.868 1.00 78.88 92 ILE A CA 1
ATOM 798 C C . ILE A 1 92 ? -17.740 21.077 35.546 1.00 78.88 92 ILE A C 1
ATOM 800 O O . ILE A 1 92 ? -17.345 22.230 35.707 1.00 78.88 92 ILE A O 1
ATOM 804 N N . HIS A 1 93 ? -19.011 20.803 35.213 1.00 72.12 93 HIS A N 1
ATOM 805 C CA . HIS A 1 93 ? -20.060 21.740 34.752 1.00 72.12 93 HIS A CA 1
ATOM 806 C C . HIS A 1 93 ? -20.083 23.150 35.367 1.00 72.12 93 HIS A C 1
ATOM 808 O O . HIS A 1 93 ? -20.440 24.103 34.686 1.00 72.12 93 HIS A O 1
ATOM 814 N N . LYS A 1 94 ? -19.670 23.321 36.626 1.00 74.00 94 LYS A N 1
ATOM 815 C CA . LYS A 1 94 ? -19.704 24.609 37.334 1.00 74.00 94 LYS A CA 1
ATOM 816 C C . LYS A 1 94 ? -18.598 25.604 36.935 1.00 74.00 94 LYS A C 1
ATOM 818 O O . LYS A 1 94 ? -18.731 26.787 37.224 1.00 74.00 94 LYS A O 1
ATOM 823 N N . SER A 1 95 ? -17.503 25.164 36.308 1.00 81.75 95 SER A N 1
ATOM 824 C CA . SER A 1 95 ? -16.335 26.021 36.042 1.00 81.75 95 SER A CA 1
ATOM 825 C C . SER A 1 95 ? -15.924 26.011 34.570 1.00 81.75 95 SER A C 1
ATOM 827 O O . SER A 1 95 ? -15.305 25.064 34.085 1.00 81.75 95 SER A O 1
ATOM 829 N N . TRP A 1 96 ? -16.228 27.088 33.845 1.00 79.94 96 TRP A N 1
ATOM 830 C CA . TRP A 1 96 ? -15.855 27.249 32.432 1.00 79.94 96 TRP A CA 1
ATOM 831 C C . TRP A 1 96 ? -14.336 27.216 32.193 1.00 79.94 96 TRP A C 1
ATOM 833 O O . TRP A 1 96 ? -13.889 26.667 31.186 1.00 79.94 96 TRP A O 1
ATOM 843 N N . SER A 1 97 ? -13.531 27.718 33.138 1.00 85.94 97 SER A N 1
ATOM 844 C CA . SER A 1 97 ? -12.062 27.712 33.037 1.00 85.94 97 SER A CA 1
ATOM 845 C C . SER A 1 97 ? -11.459 26.305 33.101 1.00 85.94 97 SER A C 1
ATOM 847 O O . SER A 1 97 ? -10.462 26.018 32.440 1.00 85.94 97 SER A O 1
ATOM 849 N N . LEU A 1 98 ? -12.071 25.387 33.851 1.00 84.38 98 LEU A N 1
ATOM 850 C CA . LEU A 1 98 ? -11.611 24.000 33.909 1.00 84.38 98 LEU A CA 1
ATOM 851 C C . LEU A 1 98 ? -12.002 23.207 32.651 1.00 84.38 98 LEU A C 1
ATOM 853 O O . LEU A 1 98 ? -11.241 22.337 32.223 1.00 84.38 98 LEU A O 1
ATOM 857 N N . HIS A 1 99 ? -13.136 23.522 32.014 1.00 83.81 99 HIS A N 1
ATOM 858 C CA . HIS A 1 99 ? -13.515 22.912 30.732 1.00 83.81 99 HIS A CA 1
ATOM 859 C C . HIS A 1 99 ? -12.530 23.268 29.621 1.00 83.81 99 HIS A C 1
ATOM 861 O O . HIS A 1 99 ? -12.078 22.377 28.894 1.00 83.81 99 HIS A O 1
ATOM 867 N N . SER A 1 100 ? -12.158 24.549 29.513 1.00 86.00 100 SER A N 1
ATOM 868 C CA . SER A 1 100 ? -11.180 24.996 28.520 1.00 86.00 100 SER A CA 1
ATOM 869 C C . SER A 1 100 ? -9.811 24.357 28.761 1.00 86.00 100 SER A C 1
ATOM 871 O O . SER A 1 100 ? -9.181 23.904 27.808 1.00 86.00 100 SER A O 1
ATOM 873 N N . LEU A 1 101 ? -9.391 24.197 30.022 1.00 88.25 101 LEU A N 1
ATOM 874 C CA . LEU A 1 101 ? -8.139 23.520 30.373 1.00 88.25 101 LEU A CA 1
ATOM 875 C C . LEU A 1 101 ? -8.135 22.031 29.984 1.00 88.25 101 LEU A C 1
ATOM 877 O O . LEU A 1 101 ? -7.158 21.538 29.417 1.00 88.25 101 LEU A O 1
ATOM 881 N N . VAL A 1 102 ? -9.222 21.300 30.254 1.00 86.44 102 VAL A N 1
ATOM 882 C CA . VAL A 1 102 ? -9.346 19.877 29.882 1.00 86.44 102 VAL A CA 1
ATOM 883 C C . VAL A 1 102 ? -9.366 19.708 28.362 1.00 86.44 102 VAL A C 1
ATOM 885 O O . VAL A 1 102 ? -8.700 18.810 27.835 1.00 86.44 102 VAL A O 1
ATOM 888 N N . PHE A 1 103 ? -10.085 20.577 27.650 1.00 88.50 103 PHE A N 1
ATOM 889 C CA . PHE A 1 103 ? -10.115 20.580 26.190 1.00 88.50 103 PHE A CA 1
ATOM 890 C C . PHE A 1 103 ? -8.740 20.915 25.590 1.00 88.50 103 PHE A C 1
ATOM 892 O O . PHE A 1 103 ? -8.287 20.228 24.671 1.00 88.50 103 PHE A O 1
ATOM 899 N N . LEU A 1 104 ? -8.028 21.896 26.157 1.00 90.50 104 LEU A N 1
ATOM 900 C CA . LEU A 1 104 ? -6.668 22.268 25.762 1.00 90.50 104 LEU A CA 1
ATOM 901 C C . LEU A 1 104 ? -5.687 21.105 25.963 1.00 90.50 104 LEU A C 1
ATOM 903 O O . LEU A 1 104 ? -4.928 20.772 25.053 1.00 90.50 104 LEU A O 1
ATOM 907 N N . ALA A 1 105 ? -5.733 20.434 27.118 1.00 89.56 105 ALA A N 1
ATOM 908 C CA . ALA A 1 105 ? -4.877 19.285 27.408 1.00 89.56 105 ALA A CA 1
ATOM 909 C C . ALA A 1 105 ? -5.108 18.124 26.423 1.00 89.56 105 ALA A C 1
ATOM 911 O O . ALA A 1 105 ? -4.150 17.503 25.953 1.00 89.56 105 ALA A O 1
ATOM 912 N N . LYS A 1 106 ? -6.371 17.844 26.069 1.00 88.19 106 LYS A N 1
ATOM 913 C CA . LYS A 1 106 ? -6.720 16.827 25.062 1.00 88.19 106 LYS A CA 1
ATOM 914 C C . LYS A 1 106 ? -6.276 17.235 23.661 1.00 88.19 106 LYS A C 1
ATOM 916 O O . LYS A 1 106 ? -5.670 16.418 22.972 1.00 88.19 106 LYS A O 1
ATOM 921 N N . SER A 1 107 ? -6.489 18.491 23.277 1.00 90.12 107 SER A N 1
ATOM 922 C CA . SER A 1 107 ? -6.027 19.039 21.997 1.00 90.12 107 SER A CA 1
ATOM 923 C C . SER A 1 107 ? -4.506 18.935 21.864 1.00 90.12 107 SER A C 1
ATOM 925 O O . SER A 1 107 ? -4.002 18.496 20.834 1.00 90.12 107 SER A O 1
ATOM 927 N N . LEU A 1 108 ? -3.755 19.222 22.933 1.00 91.88 108 LEU A N 1
ATOM 928 C CA . LEU A 1 108 ? -2.300 19.065 22.955 1.00 91.88 108 LEU A CA 1
ATOM 929 C C . LEU A 1 108 ? -1.870 17.596 22.820 1.00 91.88 108 LEU A C 1
ATOM 931 O O . LEU A 1 108 ? -0.915 17.298 22.102 1.00 91.88 108 LEU A O 1
ATOM 935 N N . ALA A 1 109 ? -2.575 16.664 23.468 1.00 88.94 109 ALA A N 1
ATOM 936 C CA . ALA A 1 109 ? -2.332 15.231 23.300 1.00 88.94 109 ALA A CA 1
ATOM 937 C C . ALA A 1 109 ? -2.597 14.766 21.855 1.00 88.94 109 ALA A C 1
ATOM 939 O O . ALA A 1 109 ? -1.794 14.014 21.296 1.00 88.94 109 ALA A O 1
ATOM 940 N N . VAL A 1 110 ? -3.667 15.266 21.227 1.00 89.44 110 VAL A N 1
ATOM 941 C CA . VAL A 1 110 ? -3.983 15.017 19.813 1.00 89.44 110 VAL A CA 1
ATOM 942 C C . VAL A 1 110 ? -2.886 15.570 18.906 1.00 89.44 110 VAL A C 1
ATOM 944 O O . VAL A 1 110 ? -2.388 14.838 18.055 1.00 89.44 110 VAL A O 1
ATOM 947 N N . ILE A 1 111 ? -2.434 16.809 19.119 1.00 88.00 111 ILE A N 1
ATOM 948 C CA . ILE A 1 111 ? -1.348 17.428 18.339 1.00 88.00 111 ILE A CA 1
ATOM 949 C C . ILE A 1 111 ? -0.050 16.622 18.466 1.00 88.00 111 ILE A C 1
ATOM 951 O O . ILE A 1 111 ? 0.617 16.364 17.464 1.00 88.00 111 ILE A O 1
ATOM 955 N N . ARG A 1 112 ? 0.295 16.160 19.675 1.00 86.75 112 ARG A N 1
ATOM 956 C CA . ARG A 1 112 ? 1.459 15.284 19.894 1.00 86.75 112 ARG A CA 1
ATOM 957 C C . ARG A 1 112 ? 1.327 13.984 19.101 1.00 86.75 112 ARG A C 1
ATOM 959 O O . ARG A 1 112 ? 2.257 13.619 18.389 1.00 86.75 112 ARG A O 1
ATOM 966 N N . ARG A 1 113 ? 0.165 13.323 19.156 1.00 84.12 113 ARG A N 1
ATOM 967 C CA . ARG A 1 113 ? -0.110 12.092 18.393 1.00 84.12 113 ARG A CA 1
ATOM 968 C C . ARG A 1 113 ? -0.046 12.333 16.881 1.00 84.12 113 ARG A C 1
ATOM 970 O O . ARG A 1 113 ? 0.573 11.535 16.182 1.00 84.12 113 ARG A O 1
ATOM 977 N N . LEU A 1 114 ? -0.611 13.435 16.383 1.00 84.69 114 LEU A N 1
ATOM 978 C CA . LEU A 1 114 ? -0.528 13.837 14.973 1.00 84.69 114 LEU A CA 1
ATOM 979 C C . LEU A 1 114 ? 0.913 14.075 14.527 1.00 84.69 114 LEU A C 1
ATOM 981 O O . LEU A 1 114 ? 1.283 13.656 13.430 1.00 84.69 114 LEU A O 1
ATOM 985 N N . LYS A 1 115 ? 1.735 14.718 15.361 1.00 84.25 115 LYS A N 1
ATOM 986 C CA . LYS A 1 115 ? 3.151 14.956 15.064 1.00 84.25 115 LYS A CA 1
ATOM 987 C C . LYS A 1 115 ? 3.924 13.643 14.996 1.00 84.25 115 LYS A C 1
ATOM 989 O O . LYS A 1 115 ? 4.588 13.394 13.998 1.00 84.25 115 LYS A O 1
ATOM 994 N N . THR A 1 116 ? 3.725 12.747 15.963 1.00 81.50 116 THR A N 1
ATOM 995 C CA . THR A 1 116 ? 4.326 11.404 15.946 1.00 81.50 116 THR A CA 1
ATOM 996 C C . THR A 1 116 ? 3.911 10.603 14.709 1.00 81.50 116 THR A C 1
ATOM 998 O O . THR A 1 116 ? 4.753 9.978 14.063 1.00 81.50 116 THR A O 1
ATOM 1001 N N . LEU A 1 117 ? 2.625 10.638 14.335 1.00 74.44 117 LEU A N 1
ATOM 1002 C CA . LEU A 1 117 ? 2.146 10.008 13.102 1.00 74.44 117 LEU A CA 1
ATOM 1003 C C . LEU A 1 117 ? 2.788 10.656 11.868 1.00 74.44 117 LEU A C 1
ATOM 1005 O O . LEU A 1 117 ? 3.241 9.944 10.978 1.00 74.44 117 LEU A O 1
ATOM 1009 N N . SER A 1 118 ? 2.911 11.982 11.837 1.00 74.50 118 SER A N 1
ATOM 1010 C CA . SER A 1 118 ? 3.563 12.722 10.750 1.00 74.50 118 SER A CA 1
ATOM 1011 C C . SER A 1 118 ? 5.038 12.380 10.589 1.00 74.50 118 SER A C 1
ATOM 1013 O O . SER A 1 118 ? 5.482 12.149 9.466 1.00 74.50 118 SER A O 1
ATOM 1015 N N . ASP A 1 119 ? 5.777 12.269 11.687 1.00 69.19 119 ASP A N 1
ATOM 1016 C CA . ASP A 1 119 ? 7.199 11.933 11.666 1.00 69.19 119 ASP A CA 1
ATOM 1017 C C . ASP A 1 119 ? 7.426 10.474 11.256 1.00 69.19 119 ASP A C 1
ATOM 1019 O O . ASP A 1 119 ? 8.304 10.197 10.440 1.00 69.19 119 ASP A O 1
ATOM 1023 N N . SER A 1 120 ? 6.569 9.542 11.693 1.00 61.69 120 SER A N 1
ATOM 1024 C CA . SER A 1 120 ? 6.627 8.142 11.236 1.00 61.69 120 SER A CA 1
ATOM 1025 C C . SER A 1 120 ? 6.406 7.989 9.722 1.00 61.69 120 SER A C 1
ATOM 1027 O O . SER A 1 120 ? 6.915 7.054 9.104 1.00 61.69 120 SER A O 1
ATOM 1029 N N . ARG A 1 121 ? 5.712 8.946 9.088 1.00 61.81 121 ARG A N 1
ATOM 1030 C CA . ARG A 1 121 ? 5.511 8.978 7.630 1.00 61.81 121 ARG A CA 1
ATOM 1031 C C . ARG A 1 121 ? 6.749 9.430 6.858 1.00 61.81 121 ARG A C 1
ATOM 1033 O O . ARG A 1 121 ? 6.843 9.111 5.676 1.00 61.81 121 ARG A O 1
ATOM 1040 N N . ARG A 1 122 ? 7.718 10.098 7.495 1.00 53.66 122 ARG A N 1
ATOM 1041 C CA . ARG A 1 122 ? 8.992 10.502 6.863 1.00 53.66 122 ARG A CA 1
ATOM 1042 C C . ARG A 1 122 ? 9.936 9.325 6.579 1.00 53.66 122 ARG A C 1
ATOM 1044 O O . ARG A 1 122 ? 10.973 9.516 5.957 1.00 53.66 122 ARG A O 1
ATOM 1051 N N . VAL A 1 123 ? 9.560 8.104 6.970 1.00 53.03 123 VAL A N 1
ATOM 1052 C CA . VAL A 1 123 ? 10.238 6.849 6.584 1.00 53.03 123 VAL A CA 1
ATOM 1053 C C . VAL A 1 123 ? 9.872 6.415 5.147 1.00 53.03 123 VAL A C 1
ATOM 1055 O O . VAL A 1 123 ? 10.349 5.398 4.650 1.00 53.03 123 VAL A O 1
ATOM 1058 N N . ARG A 1 124 ? 9.016 7.173 4.447 1.00 54.38 124 ARG A N 1
ATOM 1059 C CA . ARG A 1 124 ? 8.582 6.866 3.080 1.00 54.38 124 ARG A CA 1
ATOM 1060 C C . ARG A 1 124 ? 9.737 6.951 2.073 1.00 54.38 124 ARG A C 1
ATOM 1062 O O . ARG A 1 124 ? 10.630 7.778 2.221 1.00 54.38 124 ARG A O 1
ATOM 1069 N N . ALA A 1 125 ? 9.674 6.049 1.089 1.00 50.31 125 ALA A N 1
ATOM 1070 C CA . ALA A 1 125 ? 10.637 5.837 0.015 1.00 50.31 125 ALA A CA 1
ATOM 1071 C C . ALA A 1 125 ? 11.247 7.151 -0.486 1.00 50.31 125 ALA A C 1
ATOM 1073 O O . ALA A 1 125 ? 10.522 8.021 -0.965 1.00 50.31 125 ALA A O 1
ATOM 1074 N N . ASP A 1 126 ? 12.572 7.279 -0.375 1.00 52.59 126 ASP A N 1
ATOM 1075 C CA . ASP A 1 126 ? 13.290 8.287 -1.150 1.00 52.59 126 ASP A CA 1
ATOM 1076 C C . ASP A 1 126 ? 12.868 8.100 -2.615 1.00 52.59 126 ASP A C 1
ATOM 1078 O O . ASP A 1 126 ? 12.984 6.992 -3.147 1.00 52.59 126 ASP A O 1
ATOM 1082 N N . SER A 1 127 ? 12.388 9.166 -3.258 1.00 59.19 127 SER A N 1
ATOM 1083 C CA . SER A 1 127 ? 12.144 9.201 -4.703 1.00 59.19 127 SER A CA 1
ATOM 1084 C C . SER A 1 127 ? 13.486 9.237 -5.432 1.00 59.19 127 SER A C 1
ATOM 1086 O O . SER A 1 127 ? 13.879 10.248 -6.009 1.00 59.19 127 SER A O 1
ATOM 1088 N N . ARG A 1 128 ? 14.250 8.151 -5.316 1.00 69.25 128 ARG A N 1
ATOM 1089 C CA . ARG A 1 128 ? 15.531 8.015 -6.001 1.00 69.25 128 ARG A CA 1
ATOM 1090 C C . ARG A 1 128 ? 15.270 7.848 -7.477 1.00 69.25 128 ARG A C 1
ATOM 1092 O O . ARG A 1 128 ? 14.402 7.071 -7.864 1.00 69.25 128 ARG A O 1
ATOM 1099 N N . VAL A 1 129 ? 16.042 8.568 -8.268 1.00 79.31 129 VAL A N 1
ATOM 1100 C CA . VAL A 1 129 ? 16.060 8.402 -9.711 1.00 79.31 129 VAL A CA 1
ATOM 1101 C C . VAL A 1 129 ? 16.885 7.157 -10.025 1.00 79.31 129 VAL A C 1
ATOM 1103 O O . VAL A 1 129 ? 17.978 6.977 -9.485 1.00 79.31 129 VAL A O 1
ATOM 1106 N N . LEU A 1 130 ? 16.326 6.273 -10.841 1.00 80.88 130 LEU A N 1
ATOM 1107 C CA . LEU A 1 130 ? 16.930 5.023 -11.284 1.00 80.88 130 LEU A CA 1
ATOM 1108 C C . LEU A 1 130 ? 16.979 5.012 -12.812 1.00 80.88 130 LEU A C 1
ATOM 1110 O O . LEU A 1 130 ? 16.178 5.676 -13.467 1.00 80.88 130 LEU A O 1
ATOM 1114 N N . MET A 1 131 ? 17.929 4.262 -13.359 1.00 85.88 131 MET A N 1
ATOM 1115 C CA . MET A 1 131 ? 18.030 4.034 -14.797 1.00 85.88 131 MET A CA 1
ATOM 1116 C C . MET A 1 131 ? 17.084 2.906 -15.194 1.00 85.88 131 MET A C 1
ATOM 1118 O O . MET A 1 131 ? 17.211 1.789 -14.683 1.00 85.88 131 MET A O 1
ATOM 1122 N N . VAL A 1 132 ? 16.144 3.212 -16.082 1.00 88.25 132 VAL A N 1
ATOM 1123 C CA . VAL A 1 132 ? 15.112 2.302 -16.585 1.00 88.25 132 VAL A CA 1
ATOM 1124 C C . VAL A 1 132 ? 15.242 2.203 -18.097 1.00 88.25 132 VAL A C 1
ATOM 1126 O O . VAL A 1 132 ? 15.474 3.207 -18.764 1.00 88.25 132 VAL A O 1
ATOM 1129 N N . TYR A 1 133 ? 15.100 1.001 -18.637 1.00 88.44 133 TYR A N 1
ATOM 1130 C CA . TYR A 1 133 ? 15.103 0.772 -20.075 1.00 88.44 133 TYR A CA 1
ATOM 1131 C C . TYR A 1 133 ? 13.678 0.918 -20.627 1.00 88.44 133 TYR A C 1
ATOM 1133 O O . TYR A 1 133 ? 12.803 0.124 -20.271 1.00 88.44 133 TYR A O 1
ATOM 1141 N N . ARG A 1 134 ? 13.431 1.950 -21.445 1.00 90.00 134 ARG A N 1
ATOM 1142 C CA . ARG A 1 134 ? 12.142 2.221 -22.108 1.00 90.00 134 ARG A CA 1
ATOM 1143 C C . ARG A 1 134 ? 12.380 2.699 -23.541 1.00 90.00 134 ARG A C 1
ATOM 1145 O O . ARG A 1 134 ? 13.322 3.446 -23.786 1.00 90.00 134 ARG A O 1
ATOM 1152 N N . ASN A 1 135 ? 11.531 2.281 -24.480 1.00 86.94 135 ASN A N 1
ATOM 1153 C CA . ASN A 1 135 ? 11.608 2.638 -25.907 1.00 86.94 135 ASN A CA 1
ATOM 1154 C C . ASN A 1 135 ? 12.988 2.363 -26.540 1.00 86.94 135 ASN A C 1
ATOM 1156 O O . ASN A 1 135 ? 13.453 3.112 -27.395 1.00 86.94 135 ASN A O 1
ATOM 1160 N N . GLY A 1 136 ? 13.676 1.309 -26.096 1.00 84.69 136 GLY A N 1
ATOM 1161 C CA . GLY A 1 136 ? 15.004 0.955 -26.600 1.00 84.69 136 GLY A CA 1
ATOM 1162 C C . GLY A 1 136 ? 16.172 1.756 -26.003 1.00 84.69 136 GLY A C 1
ATOM 1163 O O . GLY A 1 136 ? 17.327 1.432 -26.290 1.00 84.69 136 GLY A O 1
ATOM 1164 N N . GLU A 1 137 ? 15.905 2.745 -25.144 1.00 87.62 137 GLU A N 1
ATOM 1165 C CA . GLU A 1 137 ? 16.912 3.618 -24.534 1.00 87.62 137 GLU A CA 1
ATOM 1166 C C . GLU A 1 137 ? 16.907 3.551 -23.001 1.00 87.62 137 GLU A C 1
ATOM 1168 O O . GLU A 1 137 ? 15.923 3.203 -22.345 1.00 87.62 137 GLU A O 1
ATOM 1173 N N . TRP A 1 138 ? 18.048 3.892 -22.403 1.00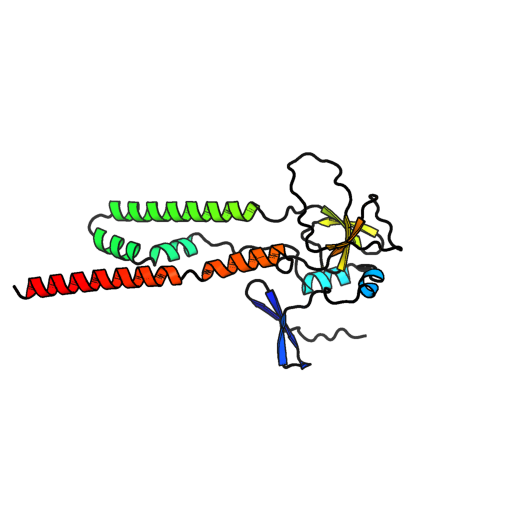 88.12 138 TRP A N 1
ATOM 1174 C CA . TRP A 1 138 ? 18.180 4.008 -20.955 1.00 88.12 138 TRP A CA 1
ATOM 1175 C C . TRP A 1 138 ? 17.820 5.421 -20.507 1.00 88.12 138 TRP A C 1
ATOM 1177 O O . TRP A 1 138 ? 18.552 6.368 -20.787 1.00 88.12 138 TRP A O 1
ATOM 1187 N N . ILE A 1 139 ? 16.722 5.548 -19.766 1.00 89.50 139 ILE A N 1
ATOM 1188 C CA . ILE A 1 139 ? 16.213 6.825 -19.272 1.00 89.50 139 ILE A CA 1
ATOM 1189 C C . ILE A 1 139 ? 16.209 6.885 -17.743 1.00 89.50 139 ILE A C 1
ATOM 1191 O O . ILE A 1 139 ? 16.031 5.888 -17.040 1.00 89.50 139 ILE A O 1
ATOM 1195 N N . HIS A 1 140 ? 16.375 8.092 -17.213 1.00 85.81 140 HIS A N 1
ATOM 1196 C CA . HIS A 1 140 ? 16.290 8.356 -15.784 1.00 85.81 140 HIS A CA 1
ATOM 1197 C C . HIS A 1 140 ? 14.831 8.547 -15.361 1.00 85.81 140 HIS A C 1
ATOM 1199 O O . HIS A 1 140 ? 14.177 9.500 -15.780 1.00 85.81 140 HIS A O 1
ATOM 1205 N N . VAL A 1 141 ? 14.330 7.674 -14.487 1.00 87.00 141 VAL A N 1
ATOM 1206 C CA . VAL A 1 141 ? 12.948 7.719 -13.985 1.00 87.00 141 VAL A CA 1
ATOM 1207 C C . VAL A 1 141 ? 12.948 7.725 -12.462 1.00 87.00 141 VAL A C 1
ATOM 1209 O O . VAL A 1 141 ? 13.761 7.065 -11.810 1.00 87.00 141 VAL A O 1
ATOM 1212 N N . ALA A 1 142 ? 12.033 8.486 -11.865 1.00 84.12 142 ALA A N 1
ATOM 1213 C CA . ALA A 1 142 ? 11.836 8.477 -10.425 1.00 84.12 142 ALA A CA 1
ATOM 1214 C C . ALA A 1 142 ? 11.317 7.112 -9.951 1.00 84.12 142 ALA A C 1
ATOM 1216 O O . ALA A 1 142 ? 10.437 6.510 -10.562 1.00 84.12 142 ALA A O 1
ATOM 1217 N N . GLY A 1 143 ? 11.785 6.646 -8.792 1.00 80.00 143 GLY A N 1
ATOM 1218 C CA . GLY A 1 143 ? 11.324 5.390 -8.198 1.00 80.00 143 GLY A CA 1
ATOM 1219 C C . GLY A 1 143 ? 9.808 5.329 -7.956 1.00 80.00 143 GLY A C 1
ATOM 1220 O O . GLY A 1 143 ? 9.263 4.235 -7.835 1.00 80.00 143 GLY A O 1
ATOM 1221 N N . THR A 1 144 ? 9.124 6.476 -7.898 1.00 83.25 144 THR A N 1
ATOM 1222 C CA . THR A 1 144 ? 7.661 6.591 -7.776 1.00 83.25 144 THR A CA 1
ATOM 1223 C C . THR A 1 144 ? 6.905 6.197 -9.041 1.00 83.25 144 THR A C 1
ATOM 1225 O O . THR A 1 144 ? 5.756 5.767 -8.934 1.00 83.25 144 THR A O 1
ATOM 1228 N N . ASP A 1 145 ? 7.552 6.302 -10.200 1.00 86.62 145 ASP A N 1
ATOM 1229 C CA . ASP A 1 145 ? 6.952 6.106 -11.527 1.00 86.62 145 ASP A CA 1
ATOM 1230 C C . ASP A 1 145 ? 7.386 4.771 -12.152 1.00 86.62 145 ASP A C 1
ATOM 1232 O O . ASP A 1 145 ? 7.164 4.508 -13.335 1.00 86.62 145 ASP A O 1
ATOM 1236 N N . LEU A 1 146 ? 8.013 3.919 -11.335 1.00 86.94 146 LEU A N 1
ATOM 1237 C CA . LEU A 1 146 ? 8.290 2.535 -11.677 1.00 86.94 146 LEU A CA 1
ATOM 1238 C C . LEU A 1 146 ? 6.997 1.733 -11.706 1.00 86.94 146 LEU A C 1
ATOM 1240 O O . LEU A 1 146 ? 6.218 1.738 -10.744 1.00 86.94 146 LEU A O 1
ATOM 1244 N N . VAL A 1 147 ? 6.834 0.972 -12.775 1.00 89.69 147 VAL A N 1
ATOM 1245 C CA . VAL A 1 147 ? 5.760 0.002 -12.951 1.00 89.69 147 VAL A CA 1
ATOM 1246 C C . VAL A 1 147 ? 6.344 -1.415 -12.943 1.00 89.69 147 VAL A C 1
ATOM 1248 O O . VAL A 1 147 ? 7.546 -1.599 -13.145 1.00 89.69 147 VAL A O 1
ATOM 1251 N N . PRO A 1 148 ? 5.543 -2.450 -12.641 1.00 88.75 148 PRO A N 1
ATOM 1252 C CA . PRO A 1 148 ? 5.977 -3.828 -12.854 1.00 88.75 148 PRO A CA 1
ATOM 1253 C C . PRO A 1 148 ? 6.448 -4.041 -14.298 1.00 88.75 148 PRO A C 1
ATOM 1255 O O . PRO A 1 148 ? 5.952 -3.374 -15.197 1.00 88.75 148 PRO A O 1
ATOM 1258 N N . GLU A 1 149 ? 7.380 -4.969 -14.506 1.00 87.75 149 GLU A N 1
ATOM 1259 C CA . GLU A 1 149 ? 8.014 -5.300 -15.799 1.00 87.75 149 GLU A CA 1
ATOM 1260 C C . GLU A 1 149 ? 9.030 -4.271 -16.318 1.00 87.75 149 GLU A C 1
ATOM 1262 O O . GLU A 1 149 ? 9.762 -4.573 -17.258 1.00 87.75 149 GLU A O 1
ATOM 1267 N N . ASP A 1 150 ? 9.181 -3.116 -15.657 1.00 88.25 150 ASP A N 1
ATOM 1268 C CA . ASP A 1 150 ? 10.293 -2.204 -15.940 1.00 88.25 150 ASP A CA 1
ATOM 1269 C C . ASP A 1 150 ? 11.640 -2.920 -15.719 1.00 88.25 150 ASP A C 1
ATOM 1271 O O . ASP A 1 150 ? 11.879 -3.549 -14.676 1.00 88.25 150 ASP A O 1
ATOM 1275 N N . ILE A 1 151 ? 12.541 -2.774 -16.692 1.00 88.12 151 ILE A N 1
ATOM 1276 C CA . ILE A 1 151 ? 13.932 -3.223 -16.609 1.00 88.12 151 ILE A CA 1
ATOM 1277 C C . ILE A 1 151 ? 14.758 -2.081 -16.027 1.00 88.12 151 ILE A C 1
ATOM 1279 O O . ILE A 1 151 ? 14.795 -0.985 -16.580 1.00 88.12 151 ILE A O 1
ATOM 1283 N N . VAL A 1 152 ? 15.449 -2.340 -14.921 1.00 86.88 152 VAL A N 1
ATOM 1284 C CA . VAL A 1 152 ? 16.229 -1.339 -14.189 1.00 86.88 152 VAL A CA 1
ATOM 1285 C C . VAL A 1 152 ? 17.701 -1.731 -14.091 1.00 86.88 152 VAL A C 1
ATOM 1287 O O . VAL A 1 152 ? 18.040 -2.899 -13.889 1.00 86.88 152 VAL A O 1
ATOM 1290 N N . SER A 1 153 ? 18.587 -0.740 -14.197 1.00 85.62 153 SER A N 1
ATOM 1291 C CA . SER A 1 153 ? 20.019 -0.894 -13.920 1.00 85.62 153 SER A CA 1
ATOM 1292 C C . SER A 1 153 ? 20.270 -0.636 -12.437 1.00 85.62 153 SER A C 1
ATOM 1294 O O . SER A 1 153 ? 20.038 0.455 -11.913 1.00 85.62 153 SER A O 1
ATOM 1296 N N . ILE A 1 154 ? 20.748 -1.661 -11.737 1.00 78.88 154 ILE A N 1
ATOM 1297 C CA . ILE A 1 154 ? 21.177 -1.594 -10.342 1.00 78.88 154 ILE A CA 1
ATOM 1298 C C . ILE A 1 154 ? 22.704 -1.465 -10.333 1.00 78.88 154 ILE A C 1
ATOM 1300 O O . ILE A 1 154 ? 23.443 -2.451 -10.285 1.00 78.88 154 ILE A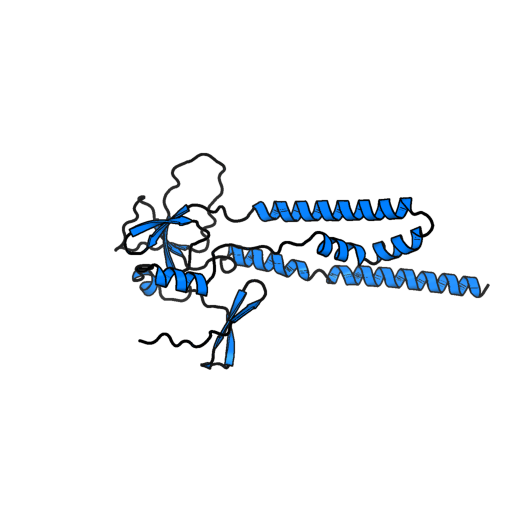 O 1
ATOM 1304 N N . GLY A 1 155 ? 23.179 -0.224 -10.419 1.00 68.25 155 GLY A N 1
ATOM 1305 C CA . GLY A 1 155 ? 24.598 0.129 -10.342 1.00 68.25 155 GLY A CA 1
ATOM 1306 C C . GLY A 1 155 ? 25.119 0.308 -8.914 1.00 68.25 155 GLY A C 1
ATOM 1307 O O . GLY A 1 155 ? 24.360 0.461 -7.951 1.00 68.25 155 GLY A O 1
ATOM 1308 N N . ARG A 1 156 ? 26.452 0.331 -8.768 1.00 57.50 156 ARG A N 1
ATOM 1309 C CA . ARG A 1 156 ? 27.090 0.824 -7.540 1.00 57.50 156 ARG A CA 1
ATOM 1310 C C . ARG A 1 156 ? 26.831 2.324 -7.447 1.00 57.50 156 ARG A C 1
ATOM 1312 O O . ARG A 1 156 ? 27.142 3.062 -8.372 1.00 57.50 156 ARG A O 1
ATOM 1319 N N . PHE A 1 157 ? 26.269 2.760 -6.325 1.00 51.50 157 PHE A N 1
ATOM 1320 C CA . PHE A 1 157 ? 26.007 4.171 -6.063 1.00 51.50 157 PHE A CA 1
ATOM 1321 C C . PHE A 1 157 ? 27.300 4.983 -6.223 1.00 51.50 157 PHE A C 1
ATOM 1323 O O . PHE A 1 157 ? 28.227 4.825 -5.425 1.00 51.50 157 PHE A O 1
ATOM 1330 N N . VAL A 1 158 ? 27.361 5.865 -7.225 1.00 43.66 158 VAL A N 1
ATOM 1331 C CA . VAL A 1 158 ? 28.346 6.948 -7.216 1.00 43.66 158 VAL A CA 1
ATOM 1332 C C . VAL A 1 158 ? 27.973 7.827 -6.031 1.00 43.66 158 VAL A C 1
ATOM 1334 O O . VAL A 1 158 ? 26.857 8.333 -5.924 1.00 43.66 158 VAL A O 1
ATOM 1337 N N . ARG A 1 159 ? 28.887 7.889 -5.068 1.00 38.00 159 ARG A N 1
ATOM 1338 C CA . ARG A 1 159 ? 28.748 8.589 -3.797 1.00 38.00 159 ARG A CA 1
ATOM 1339 C C . ARG A 1 159 ? 28.452 10.069 -4.052 1.00 38.00 159 ARG A C 1
ATOM 1341 O O . ARG A 1 159 ? 29.374 10.844 -4.260 1.00 38.00 159 ARG A O 1
ATOM 1348 N N . GLN A 1 160 ? 27.184 10.461 -3.992 1.00 37.75 160 GLN A N 1
ATOM 1349 C CA . GLN A 1 160 ? 26.816 11.824 -3.627 1.00 37.75 160 GLN A CA 1
ATOM 1350 C C . GLN A 1 160 ? 26.397 11.819 -2.159 1.00 37.75 160 GLN A C 1
ATOM 1352 O O . GLN A 1 160 ? 25.528 11.057 -1.728 1.00 37.75 160 GLN A O 1
ATOM 1357 N N . ASP A 1 161 ? 27.123 12.608 -1.375 1.00 39.88 161 ASP A N 1
ATOM 1358 C CA . ASP A 1 161 ? 26.968 12.765 0.060 1.00 39.88 161 ASP A CA 1
ATOM 1359 C C . ASP A 1 161 ? 25.529 13.128 0.432 1.00 39.88 161 ASP A C 1
ATOM 1361 O O . ASP A 1 161 ? 25.072 14.238 0.196 1.00 39.88 161 ASP A O 1
ATOM 1365 N N . THR A 1 162 ? 24.804 12.193 1.045 1.00 37.72 162 THR A N 1
ATOM 1366 C CA . THR A 1 162 ? 24.022 12.417 2.274 1.00 37.72 162 THR A CA 1
ATOM 1367 C C . THR A 1 162 ? 23.326 11.122 2.704 1.00 37.72 162 THR A C 1
ATOM 1369 O O . THR A 1 162 ? 22.466 10.581 2.025 1.00 37.72 162 THR A O 1
ATOM 1372 N N . LYS A 1 163 ? 23.708 10.642 3.895 1.00 39.38 163 LYS A N 1
ATOM 1373 C CA . LYS A 1 163 ? 23.055 9.606 4.720 1.00 39.38 163 LYS A CA 1
ATOM 1374 C C . LYS A 1 163 ? 22.730 8.273 4.026 1.00 39.38 163 LYS A C 1
ATOM 1376 O O . LYS A 1 163 ? 21.701 8.098 3.383 1.00 39.38 163 LYS A O 1
ATOM 1381 N N . LYS A 1 164 ? 23.574 7.278 4.341 1.00 40.16 164 LYS A N 1
ATOM 1382 C CA . LYS A 1 164 ? 23.313 5.834 4.213 1.00 40.16 164 LYS A CA 1
ATOM 1383 C C . LYS A 1 164 ? 21.836 5.509 4.459 1.00 40.16 164 LYS A C 1
ATOM 1385 O O . LYS A 1 164 ? 21.375 5.463 5.597 1.00 40.16 164 LYS A O 1
ATOM 1390 N N . LYS A 1 165 ? 21.117 5.222 3.383 1.00 45.00 165 LYS A N 1
ATOM 1391 C CA . LYS A 1 165 ? 19.832 4.533 3.422 1.00 45.00 165 LYS A CA 1
ATOM 1392 C C . LYS A 1 165 ? 19.960 3.363 2.460 1.00 45.00 165 LYS A C 1
ATOM 1394 O O . LYS A 1 165 ? 20.036 3.564 1.245 1.00 45.00 165 LYS A O 1
ATOM 1399 N N . ASN A 1 166 ? 20.064 2.169 3.039 1.00 39.31 166 ASN A N 1
ATOM 1400 C CA . ASN A 1 166 ? 20.068 0.904 2.318 1.00 39.31 166 ASN A CA 1
ATOM 1401 C C . ASN A 1 166 ? 18.819 0.847 1.437 1.00 39.31 166 ASN A C 1
ATOM 1403 O O . ASN A 1 166 ? 17.706 1.077 1.913 1.00 39.31 166 ASN A O 1
ATOM 1407 N N . LEU A 1 167 ? 19.012 0.581 0.150 1.00 43.84 167 LEU A N 1
ATOM 1408 C CA . LEU A 1 167 ? 17.910 0.351 -0.765 1.00 43.84 167 LEU A CA 1
ATOM 1409 C C . LEU A 1 167 ? 17.301 -1.003 -0.383 1.00 43.84 167 LEU A C 1
ATOM 1411 O O . LEU A 1 167 ? 17.945 -2.041 -0.518 1.00 43.84 167 LEU A O 1
ATOM 1415 N N . SER A 1 168 ? 16.082 -0.999 0.151 1.00 41.03 168 SER A N 1
ATOM 1416 C CA . SER A 1 168 ? 15.313 -2.225 0.377 1.00 41.03 168 SER A CA 1
ATOM 1417 C C . SER A 1 168 ? 14.793 -2.722 -0.976 1.00 41.03 168 SER A C 1
ATOM 1419 O O . SER A 1 168 ? 13.621 -2.577 -1.315 1.00 41.03 168 SER A O 1
ATOM 1421 N N . LEU A 1 169 ? 15.693 -3.265 -1.798 1.00 45.00 169 LEU A N 1
ATOM 1422 C CA . LEU A 1 169 ? 15.385 -3.895 -3.085 1.00 45.00 169 LEU A CA 1
ATOM 1423 C C . LEU A 1 169 ? 14.829 -5.310 -2.883 1.00 45.00 169 LEU A C 1
ATOM 1425 O O . LEU A 1 169 ? 15.261 -6.263 -3.516 1.00 45.00 169 LEU A O 1
ATOM 1429 N N . GLN A 1 170 ? 13.854 -5.481 -1.992 1.00 42.06 170 GLN A N 1
ATOM 1430 C CA . GLN A 1 170 ? 13.270 -6.800 -1.714 1.00 42.06 170 GLN A CA 1
ATOM 1431 C C . GLN A 1 170 ? 12.275 -7.278 -2.790 1.00 42.06 170 GLN A C 1
ATOM 1433 O O . GLN A 1 170 ? 11.527 -8.226 -2.547 1.00 42.06 170 GLN A O 1
ATOM 1438 N N . THR A 1 171 ? 12.218 -6.618 -3.955 1.00 47.19 171 THR A N 1
ATOM 1439 C CA . THR A 1 171 ? 11.169 -6.878 -4.960 1.00 47.19 171 THR A CA 1
ATOM 1440 C C . THR A 1 171 ? 11.616 -6.814 -6.419 1.00 47.19 171 THR A C 1
ATOM 1442 O O . THR A 1 171 ? 10.771 -6.813 -7.313 1.00 47.19 171 THR A O 1
ATOM 1445 N N . CYS A 1 172 ? 12.925 -6.763 -6.660 1.00 50.62 172 CYS A N 1
ATOM 1446 C CA . CYS A 1 172 ? 13.489 -6.881 -8.001 1.00 50.62 172 CYS A CA 1
ATOM 1447 C C . CYS A 1 172 ? 14.017 -8.305 -8.189 1.00 50.62 172 CYS A C 1
ATOM 1449 O O . CYS A 1 172 ? 14.676 -8.835 -7.290 1.00 50.62 172 CYS A O 1
ATOM 1451 N N . LEU A 1 173 ? 13.727 -8.921 -9.332 1.00 52.19 173 LEU A N 1
ATOM 1452 C CA . LEU A 1 173 ? 14.391 -10.157 -9.735 1.00 52.19 173 LEU A CA 1
ATOM 1453 C C . LEU A 1 173 ? 15.685 -9.771 -10.443 1.00 52.19 173 LEU A C 1
ATOM 1455 O O . LEU A 1 173 ? 15.638 -9.116 -11.482 1.00 52.19 173 LEU A O 1
ATOM 1459 N N . LEU A 1 174 ? 16.828 -10.143 -9.867 1.00 58.19 174 LEU A N 1
ATOM 1460 C CA . LEU A 1 174 ? 18.119 -9.987 -10.533 1.00 58.19 174 LEU A CA 1
ATOM 1461 C C . LEU A 1 174 ? 18.134 -10.876 -11.772 1.00 58.19 174 LEU A C 1
ATOM 1463 O O . LEU A 1 174 ? 18.029 -12.099 -11.665 1.00 58.19 174 LEU A O 1
ATOM 1467 N N . LEU A 1 175 ? 18.270 -10.252 -12.936 1.00 54.00 175 LEU A N 1
ATOM 1468 C CA . LEU A 1 175 ? 18.336 -10.942 -14.209 1.00 54.00 175 LEU A CA 1
ATOM 1469 C C . LEU A 1 175 ? 19.637 -10.558 -14.879 1.00 54.00 175 LEU A C 1
ATOM 1471 O O . LEU A 1 175 ? 19.896 -9.401 -15.192 1.00 54.00 175 LEU A O 1
ATOM 1475 N N . LYS A 1 176 ? 20.468 -11.561 -15.136 1.00 50.47 176 LYS A N 1
ATOM 1476 C CA . LYS A 1 176 ? 21.576 -11.399 -16.063 1.00 50.47 176 LYS A CA 1
ATOM 1477 C C . LYS A 1 176 ? 21.014 -11.608 -17.470 1.00 50.47 176 LYS A C 1
ATOM 1479 O O . LYS A 1 176 ? 21.131 -12.691 -18.031 1.00 50.47 176 LYS A O 1
ATOM 1484 N N . THR A 1 177 ? 20.317 -10.605 -18.000 1.00 52.94 177 THR A N 1
ATOM 1485 C CA . THR A 1 177 ? 19.853 -10.610 -19.394 1.00 52.94 177 THR A CA 1
ATOM 1486 C C . THR A 1 177 ? 21.065 -10.489 -20.316 1.00 52.94 177 THR A C 1
ATOM 1488 O O . THR A 1 177 ? 21.828 -9.534 -20.201 1.00 52.94 177 THR A O 1
ATOM 1491 N N . PHE A 1 178 ? 21.260 -11.448 -21.224 1.00 49.62 178 PHE A N 1
ATOM 1492 C CA . PHE A 1 178 ? 22.407 -11.470 -22.145 1.00 49.62 178 PHE A CA 1
ATOM 1493 C C . PHE A 1 178 ? 22.315 -10.424 -23.274 1.00 49.62 178 PHE A C 1
ATOM 1495 O O . PHE A 1 178 ? 23.341 -10.086 -23.857 1.00 49.62 178 PHE A O 1
ATOM 1502 N N . HIS A 1 179 ? 21.119 -9.894 -23.562 1.00 57.94 179 HIS A N 1
ATOM 1503 C CA . HIS A 1 179 ? 20.875 -8.993 -24.700 1.00 57.94 179 HIS A CA 1
ATOM 1504 C C . HIS A 1 179 ? 20.985 -7.498 -24.384 1.00 57.94 179 HIS A C 1
ATOM 1506 O O . HIS A 1 179 ? 21.270 -6.706 -25.276 1.00 57.94 179 HIS A O 1
ATOM 1512 N N . ILE A 1 180 ? 20.785 -7.102 -23.128 1.00 65.31 180 ILE A N 1
ATOM 1513 C CA . ILE A 1 180 ? 20.781 -5.696 -22.726 1.00 65.31 180 ILE A CA 1
ATOM 1514 C C . ILE A 1 180 ? 22.033 -5.463 -21.888 1.00 65.31 180 ILE A C 1
ATOM 1516 O O . ILE A 1 180 ? 22.263 -6.155 -20.897 1.00 65.31 180 ILE A O 1
ATOM 1520 N N . LYS A 1 181 ? 22.869 -4.503 -22.290 1.00 69.38 181 LYS A N 1
ATOM 1521 C CA . LYS A 1 181 ? 24.055 -4.112 -21.523 1.00 69.38 181 LYS A CA 1
ATOM 1522 C C . LYS A 1 181 ? 23.692 -2.938 -20.620 1.00 69.38 181 LYS A C 1
ATOM 1524 O O . LYS A 1 181 ? 23.194 -1.923 -21.099 1.00 69.38 181 LYS A O 1
ATOM 1529 N N . ALA A 1 182 ? 23.937 -3.084 -19.320 1.00 73.31 182 ALA A N 1
ATOM 1530 C CA . ALA A 1 182 ? 23.741 -1.991 -18.376 1.00 73.31 182 ALA A CA 1
ATOM 1531 C C . ALA A 1 182 ? 24.728 -0.845 -18.683 1.00 73.31 182 ALA A C 1
ATOM 1533 O O . ALA A 1 182 ? 25.912 -1.126 -18.906 1.00 73.31 182 ALA A O 1
ATOM 1534 N N . PRO A 1 183 ? 24.285 0.424 -18.648 1.00 73.81 183 PRO A N 1
ATOM 1535 C CA . PRO A 1 183 ? 25.135 1.580 -18.928 1.00 73.81 183 PRO A CA 1
ATOM 1536 C C . PRO A 1 183 ? 26.218 1.771 -17.854 1.00 73.81 183 PRO A C 1
ATOM 1538 O O . PRO A 1 183 ? 27.315 2.234 -18.151 1.00 73.81 183 PRO A O 1
ATOM 1541 N N . ASP A 1 184 ? 25.956 1.316 -16.624 1.00 70.38 184 ASP A N 1
ATOM 1542 C CA . ASP A 1 184 ? 26.740 1.703 -15.443 1.00 70.38 184 ASP A CA 1
ATOM 1543 C C . ASP A 1 184 ? 27.634 0.577 -14.897 1.00 70.38 184 ASP A C 1
ATOM 1545 O O . ASP A 1 184 ? 28.007 0.595 -13.723 1.00 70.38 184 ASP A O 1
ATOM 1549 N N . THR A 1 185 ? 27.914 -0.476 -15.679 1.00 70.19 185 THR A N 1
ATOM 1550 C CA . THR A 1 185 ? 28.493 -1.757 -15.187 1.00 70.19 185 THR A CA 1
ATOM 1551 C C . THR A 1 185 ? 27.684 -2.411 -14.051 1.00 70.19 185 THR A C 1
ATOM 1553 O O . THR A 1 185 ? 28.168 -3.299 -13.347 1.00 70.19 185 THR A O 1
ATOM 1556 N N . GLY A 1 186 ? 26.440 -1.960 -13.864 1.00 72.06 186 GLY A N 1
ATOM 1557 C CA . GLY A 1 186 ? 25.497 -2.463 -12.876 1.00 72.06 186 GLY A CA 1
ATOM 1558 C C . GLY A 1 186 ? 24.908 -3.824 -13.238 1.00 72.06 186 GLY A C 1
ATOM 1559 O O . GLY A 1 186 ? 25.124 -4.364 -14.322 1.00 72.06 186 GLY A O 1
ATOM 1560 N N . CYS A 1 187 ? 24.139 -4.381 -12.307 1.00 78.19 187 CYS A N 1
ATOM 1561 C CA . CYS A 1 187 ? 23.330 -5.569 -12.558 1.00 78.19 187 CYS A CA 1
ATOM 1562 C C . CYS A 1 187 ? 21.957 -5.159 -13.085 1.00 78.19 187 CYS A C 1
ATOM 1564 O O . CYS A 1 187 ? 21.348 -4.234 -12.554 1.00 78.19 187 CYS A O 1
ATOM 1566 N N . ILE A 1 188 ? 21.447 -5.873 -14.082 1.00 82.88 188 ILE A N 1
ATOM 1567 C CA . ILE A 1 188 ? 20.089 -5.661 -14.579 1.00 82.88 188 ILE A CA 1
ATOM 1568 C C . ILE A 1 188 ? 19.107 -6.401 -13.673 1.00 82.88 188 ILE A C 1
ATOM 1570 O O . ILE A 1 188 ? 19.392 -7.479 -13.138 1.00 82.88 188 ILE A O 1
ATOM 1574 N N . ALA A 1 189 ? 17.949 -5.800 -13.452 1.00 83.69 189 ALA A N 1
ATOM 1575 C CA . ALA A 1 189 ? 16.864 -6.439 -12.739 1.00 83.69 189 ALA A CA 1
ATOM 1576 C C . ALA A 1 189 ? 15.518 -6.029 -13.324 1.00 83.69 189 ALA A C 1
ATOM 1578 O O . ALA A 1 189 ? 15.391 -4.955 -13.902 1.00 83.69 189 ALA A O 1
ATOM 1579 N N . ILE A 1 190 ? 14.509 -6.873 -13.129 1.00 86.12 190 ILE A N 1
ATOM 1580 C CA . ILE A 1 190 ? 13.124 -6.557 -13.487 1.00 86.12 190 ILE A CA 1
ATOM 1581 C C . ILE A 1 190 ? 12.311 -6.294 -12.228 1.00 86.12 190 ILE A C 1
ATOM 1583 O O . ILE A 1 190 ? 12.428 -6.998 -11.214 1.00 86.12 190 ILE A O 1
ATOM 1587 N N . VAL A 1 191 ? 11.468 -5.267 -12.295 1.00 86.19 191 VAL A N 1
ATOM 1588 C CA . VAL A 1 191 ? 10.538 -4.905 -11.228 1.00 86.19 191 VAL A CA 1
ATOM 1589 C C . VAL A 1 191 ? 9.361 -5.881 -11.225 1.00 86.19 191 VAL A C 1
ATOM 1591 O O . VAL A 1 191 ? 8.553 -5.901 -12.143 1.00 86.19 191 VAL A O 1
ATOM 1594 N N . LEU A 1 192 ? 9.215 -6.683 -10.166 1.00 85.81 192 LEU A N 1
ATOM 1595 C CA . LEU A 1 192 ? 8.118 -7.661 -10.081 1.00 85.81 192 LEU A CA 1
ATOM 1596 C C . LEU A 1 192 ? 6.881 -7.126 -9.355 1.00 85.81 192 LEU A C 1
ATOM 1598 O O . LEU A 1 192 ? 5.747 -7.488 -9.669 1.00 85.81 192 LEU A O 1
ATOM 1602 N N . ARG A 1 193 ? 7.080 -6.317 -8.308 1.00 85.62 193 ARG A N 1
ATOM 1603 C CA . ARG A 1 193 ? 5.977 -5.692 -7.564 1.00 85.62 193 ARG A CA 1
ATOM 1604 C C . ARG A 1 193 ? 6.354 -4.296 -7.111 1.00 85.62 193 ARG A C 1
ATOM 1606 O O . ARG A 1 193 ? 7.499 -4.038 -6.752 1.00 85.62 193 ARG A O 1
ATOM 1613 N N . THR A 1 194 ? 5.337 -3.451 -7.022 1.00 85.94 194 THR A N 1
ATOM 1614 C CA . THR A 1 194 ? 5.429 -2.052 -6.606 1.00 85.94 194 THR A CA 1
ATOM 1615 C C . THR A 1 194 ? 4.485 -1.774 -5.427 1.00 85.94 194 THR A C 1
ATOM 1617 O O . THR A 1 194 ? 3.594 -2.569 -5.092 1.00 85.94 194 THR A O 1
ATOM 1620 N N . GLY A 1 195 ? 4.728 -0.678 -4.708 1.00 82.44 195 GLY A N 1
ATOM 1621 C CA . GLY A 1 195 ? 3.876 -0.165 -3.637 1.00 82.44 195 GLY A CA 1
ATOM 1622 C C . GLY A 1 195 ? 3.620 -1.153 -2.493 1.00 82.44 195 GLY A C 1
ATOM 1623 O O . GLY A 1 195 ? 4.519 -1.828 -1.984 1.00 82.44 195 GLY A O 1
ATOM 1624 N N . PHE A 1 196 ? 2.356 -1.249 -2.072 1.00 82.31 196 PHE A N 1
ATOM 1625 C CA . PHE A 1 196 ? 1.900 -2.085 -0.952 1.00 82.31 196 PHE A CA 1
ATOM 1626 C C . PHE A 1 196 ? 1.959 -3.604 -1.207 1.00 82.31 196 PHE A C 1
ATOM 1628 O O . PHE A 1 196 ? 1.691 -4.393 -0.295 1.00 82.31 196 PHE A O 1
ATOM 1635 N N . LYS A 1 197 ? 2.270 -4.034 -2.434 1.00 84.44 197 LYS A N 1
ATOM 1636 C CA . LYS A 1 197 ? 2.370 -5.455 -2.812 1.00 84.44 197 LYS A CA 1
ATOM 1637 C C . LYS A 1 197 ? 3.791 -6.004 -2.677 1.00 84.44 197 LYS A C 1
ATOM 1639 O O . LYS A 1 197 ? 3.963 -7.223 -2.661 1.00 84.44 197 LYS A O 1
ATOM 1644 N N . THR A 1 198 ? 4.784 -5.130 -2.516 1.00 84.50 198 THR A N 1
ATOM 1645 C CA . THR A 1 198 ? 6.153 -5.493 -2.118 1.00 84.50 198 THR A CA 1
ATOM 1646 C C . THR A 1 198 ? 6.169 -6.188 -0.752 1.00 84.50 198 THR A C 1
ATOM 1648 O O . THR A 1 198 ? 5.217 -6.069 0.022 1.00 84.50 198 THR A O 1
ATOM 1651 N N . ASN A 1 199 ? 7.240 -6.909 -0.411 1.00 81.62 199 ASN A N 1
ATOM 1652 C CA . ASN A 1 199 ? 7.332 -7.589 0.891 1.00 81.62 199 ASN A CA 1
ATOM 1653 C C . ASN A 1 199 ? 7.293 -6.584 2.058 1.00 81.62 199 ASN A C 1
ATOM 1655 O O . ASN A 1 199 ? 6.497 -6.734 2.988 1.00 81.62 199 ASN A O 1
ATOM 1659 N N . GLN A 1 200 ? 8.065 -5.500 1.952 1.00 77.81 200 GLN A N 1
ATOM 1660 C CA . GLN A 1 200 ? 8.039 -4.392 2.907 1.00 77.81 200 GLN A CA 1
ATOM 1661 C C . GLN A 1 200 ? 6.688 -3.660 2.909 1.00 77.81 200 GLN A C 1
ATOM 1663 O O . GLN A 1 200 ? 6.123 -3.397 3.971 1.00 77.81 200 GLN A O 1
ATOM 1668 N N . GLY A 1 201 ? 6.130 -3.362 1.734 1.00 80.56 201 GLY A N 1
ATOM 1669 C CA . GLY A 1 201 ? 4.827 -2.714 1.602 1.00 80.56 201 GLY A CA 1
ATOM 1670 C C . GLY A 1 201 ? 3.698 -3.547 2.203 1.00 80.56 201 GLY 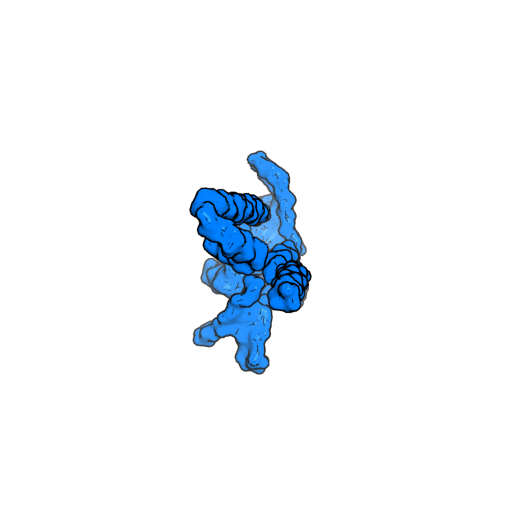A C 1
ATOM 1671 O O . GLY A 1 201 ? 2.813 -2.997 2.854 1.00 80.56 201 GLY A O 1
ATOM 1672 N N . LYS A 1 202 ? 3.761 -4.877 2.082 1.00 83.31 202 LYS A N 1
ATOM 1673 C CA . LYS A 1 202 ? 2.804 -5.804 2.693 1.00 83.31 202 LYS A CA 1
ATOM 1674 C C . LYS A 1 202 ? 2.878 -5.748 4.216 1.00 83.31 202 LYS A C 1
ATOM 1676 O O . LYS A 1 202 ? 1.825 -5.702 4.846 1.00 83.31 202 LYS A O 1
ATOM 1681 N N . LEU A 1 203 ? 4.079 -5.707 4.798 1.00 83.19 203 LEU A N 1
ATOM 1682 C CA . LEU A 1 203 ? 4.265 -5.532 6.245 1.00 83.19 203 LEU A CA 1
ATOM 1683 C C . LEU A 1 203 ? 3.685 -4.196 6.725 1.00 83.19 203 LEU A C 1
ATOM 1685 O O . LEU A 1 203 ? 2.905 -4.166 7.676 1.00 83.19 203 LEU A O 1
ATOM 1689 N N . ILE A 1 204 ? 4.001 -3.105 6.023 1.00 80.69 204 ILE A N 1
ATOM 1690 C CA . ILE A 1 204 ? 3.473 -1.767 6.317 1.00 80.69 204 ILE A CA 1
ATOM 1691 C C . ILE A 1 204 ? 1.944 -1.755 6.246 1.00 80.69 204 ILE A C 1
ATOM 1693 O O . ILE A 1 204 ? 1.290 -1.241 7.150 1.00 80.69 204 ILE A O 1
ATOM 1697 N N . ARG A 1 205 ? 1.362 -2.351 5.200 1.00 83.81 205 ARG A N 1
ATOM 1698 C CA . ARG A 1 205 ? -0.090 -2.464 5.023 1.00 83.81 205 ARG A CA 1
ATOM 1699 C C . ARG A 1 205 ? -0.736 -3.203 6.186 1.00 83.81 205 ARG A C 1
ATOM 1701 O O . ARG A 1 205 ? -1.726 -2.733 6.734 1.00 83.81 205 ARG A O 1
ATOM 1708 N N . THR A 1 206 ? -0.170 -4.346 6.569 1.00 83.56 206 THR A N 1
ATOM 1709 C CA . THR A 1 206 ? -0.663 -5.125 7.706 1.00 83.56 206 THR A CA 1
ATOM 1710 C C . THR A 1 206 ? -0.602 -4.300 8.987 1.00 83.56 206 THR A C 1
ATOM 1712 O O . THR A 1 206 ? -1.587 -4.253 9.708 1.00 83.56 206 THR A O 1
ATOM 1715 N N . CYS A 1 207 ? 0.497 -3.587 9.249 1.00 81.00 207 CYS A N 1
ATOM 1716 C CA . CYS A 1 207 ? 0.608 -2.702 10.411 1.00 81.00 207 CYS A CA 1
ATOM 1717 C C . CYS A 1 207 ? -0.446 -1.577 10.392 1.00 81.00 207 CYS A C 1
ATOM 1719 O O . CYS A 1 207 ? -1.093 -1.321 11.409 1.00 81.00 207 CYS A O 1
ATOM 1721 N N . LEU A 1 208 ? -0.660 -0.951 9.228 1.00 78.25 208 LEU A N 1
ATOM 1722 C CA . LEU A 1 208 ? -1.628 0.131 9.040 1.00 78.25 208 LEU A CA 1
ATOM 1723 C C . LEU A 1 208 ? -3.053 -0.322 9.385 1.00 78.25 208 LEU A C 1
ATOM 1725 O O . LEU A 1 208 ? -3.704 0.305 10.214 1.00 78.25 208 LEU A O 1
ATOM 1729 N N . PHE A 1 209 ? -3.503 -1.441 8.814 1.00 77.12 209 PHE A N 1
ATOM 1730 C CA . PHE A 1 209 ? -4.871 -1.940 9.007 1.00 77.12 209 PHE A CA 1
ATOM 1731 C C . PHE A 1 209 ? -5.050 -2.810 10.258 1.00 77.12 209 PHE A C 1
ATOM 1733 O O . PHE A 1 209 ? -6.172 -3.027 10.708 1.00 77.12 209 PHE A O 1
ATOM 1740 N N . SER A 1 210 ? -3.967 -3.294 10.872 1.00 74.38 210 SER A N 1
ATOM 1741 C CA . SER A 1 210 ? -4.039 -3.986 12.164 1.00 74.38 210 SER A CA 1
ATOM 1742 C C . SER A 1 210 ? -4.288 -3.016 13.321 1.00 74.38 210 SER A C 1
ATOM 1744 O O . SER A 1 210 ? -4.866 -3.419 14.329 1.00 74.38 210 SER A O 1
ATOM 1746 N N . ARG A 1 211 ? -3.866 -1.749 13.201 1.00 60.00 211 ARG A N 1
ATOM 1747 C CA . ARG A 1 211 ? -4.049 -0.731 14.250 1.00 60.00 211 ARG A CA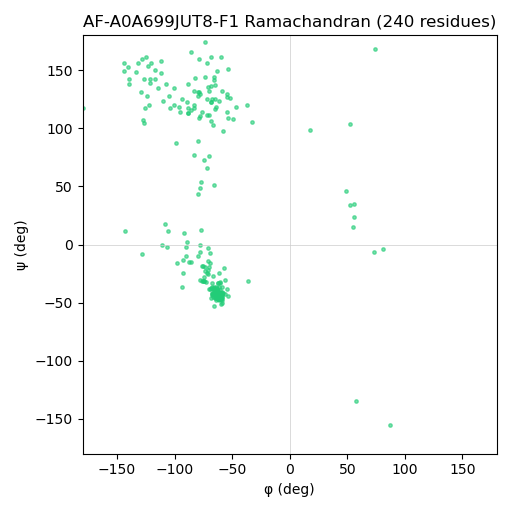 1
ATOM 1748 C C . ARG A 1 211 ? -5.494 -0.257 14.411 1.00 60.00 211 ARG A C 1
ATOM 1750 O O . ARG A 1 211 ? -5.851 0.159 15.506 1.00 60.00 211 ARG A O 1
ATOM 1757 N N . GLU A 1 212 ? -6.333 -0.359 13.385 1.00 55.25 212 GLU A N 1
ATOM 1758 C CA . GLU A 1 212 ? -7.750 0.035 13.478 1.00 55.25 212 GLU A CA 1
ATOM 1759 C C . GLU A 1 212 ? -8.590 -0.925 14.341 1.00 55.25 212 GLU A C 1
ATOM 1761 O O . GLU A 1 212 ? -9.677 -0.568 14.782 1.00 55.25 212 GLU A O 1
ATOM 1766 N N . LYS A 1 213 ? -8.079 -2.124 14.665 1.00 45.53 213 LYS A N 1
ATOM 1767 C CA . LYS A 1 213 ? -8.812 -3.144 15.436 1.00 45.53 213 LYS A CA 1
ATOM 1768 C C . LYS A 1 213 ? -8.602 -3.102 16.949 1.00 45.53 213 LYS A C 1
ATOM 1770 O O . LYS A 1 213 ? -9.055 -4.013 17.641 1.00 45.53 213 LYS A O 1
ATOM 1775 N N . VAL A 1 214 ? -7.970 -2.071 17.517 1.00 48.47 214 VAL A N 1
ATOM 1776 C CA . VAL A 1 214 ? -7.837 -1.989 18.988 1.00 48.47 214 VAL A CA 1
ATOM 1777 C C . VAL A 1 214 ? -9.124 -1.470 19.659 1.00 48.47 214 VAL A C 1
ATOM 1779 O O . VAL A 1 214 ? -9.092 -0.679 20.597 1.00 48.47 214 VAL A O 1
ATOM 1782 N N . THR A 1 215 ? -10.277 -1.966 19.210 1.00 48.59 215 THR A N 1
ATOM 1783 C CA . THR A 1 215 ? -11.541 -1.989 19.955 1.00 48.59 215 THR A CA 1
ATOM 1784 C C . THR A 1 215 ? -11.492 -2.974 21.127 1.00 48.59 215 THR A C 1
ATOM 1786 O O . THR A 1 215 ? -12.225 -2.785 22.092 1.00 48.59 215 THR A O 1
ATOM 1789 N N . ALA A 1 216 ? -10.572 -3.950 21.137 1.00 40.62 216 ALA A N 1
ATOM 1790 C CA . ALA A 1 216 ? -10.395 -4.870 22.271 1.00 40.62 216 ALA A CA 1
ATOM 1791 C C . ALA A 1 216 ? -10.056 -4.135 23.586 1.00 40.62 216 ALA A C 1
ATOM 1793 O O . ALA A 1 216 ? -10.661 -4.394 24.621 1.00 40.62 216 ALA A O 1
ATOM 1794 N N . LYS A 1 217 ? -9.196 -3.106 23.526 1.00 52.38 217 LYS A N 1
ATOM 1795 C CA . LYS A 1 217 ? -8.892 -2.245 24.688 1.00 52.38 217 LYS A CA 1
ATOM 1796 C C . LYS A 1 217 ? -10.070 -1.349 25.096 1.00 52.38 217 LYS A C 1
ATOM 1798 O O . LYS A 1 217 ? -10.062 -0.772 26.177 1.00 52.38 217 LYS A O 1
ATOM 1803 N N . SER A 1 218 ? -11.068 -1.183 24.224 1.00 63.44 218 SER A N 1
ATOM 1804 C CA . SER A 1 218 ? -12.288 -0.429 24.525 1.00 63.44 218 SER A CA 1
ATOM 1805 C C . SER A 1 218 ? -13.267 -1.226 25.378 1.00 63.44 218 SER A C 1
ATOM 1807 O O . SER A 1 218 ? -13.989 -0.618 26.164 1.00 63.44 218 SER A O 1
ATOM 1809 N N . TRP A 1 219 ? -13.289 -2.556 25.253 1.00 71.56 219 TRP A N 1
ATOM 1810 C CA . TRP A 1 219 ? -14.223 -3.391 26.009 1.00 71.56 219 TRP A CA 1
ATOM 1811 C C . TRP A 1 219 ? -13.907 -3.391 27.505 1.00 71.56 219 TRP A C 1
ATOM 1813 O O . TRP A 1 219 ? -14.793 -3.146 28.314 1.00 71.56 219 TRP A O 1
ATOM 1823 N N . GLU A 1 220 ? -12.635 -3.553 27.877 1.00 76.31 220 GLU A N 1
ATOM 1824 C CA . GLU A 1 220 ? -12.186 -3.480 29.277 1.00 76.31 220 GLU A CA 1
ATOM 1825 C C . GLU A 1 220 ? -12.514 -2.122 29.916 1.00 76.31 220 GLU A C 1
ATOM 1827 O O . GLU A 1 220 ? -13.019 -2.056 31.036 1.00 76.31 220 GLU A O 1
ATOM 1832 N N . ARG A 1 221 ? -12.295 -1.024 29.175 1.00 72.94 221 ARG A N 1
ATOM 1833 C CA . ARG A 1 221 ? -12.680 0.330 29.612 1.00 72.94 221 ARG A CA 1
ATOM 1834 C C . ARG A 1 221 ? -14.193 0.467 29.778 1.00 72.94 221 ARG A C 1
ATOM 1836 O O . ARG A 1 221 ? -14.640 1.098 30.732 1.00 72.94 221 ARG A O 1
ATOM 1843 N N . GLY A 1 222 ? -14.972 -0.117 28.868 1.00 78.31 222 GLY A N 1
ATOM 1844 C CA . GLY A 1 222 ? -16.431 -0.153 28.946 1.00 78.31 222 GLY A CA 1
ATOM 1845 C C . GLY A 1 222 ? -16.918 -0.916 30.176 1.00 78.31 222 GLY A C 1
ATOM 1846 O O . GLY A 1 222 ? -17.731 -0.395 30.932 1.00 78.31 222 GLY A O 1
ATOM 1847 N N . LEU A 1 223 ? -16.354 -2.098 30.430 1.00 84.25 223 LEU A N 1
ATOM 1848 C CA . LEU A 1 223 ? -16.667 -2.921 31.597 1.00 84.25 223 LEU A CA 1
ATOM 1849 C C . LEU A 1 223 ? -16.349 -2.189 32.907 1.00 84.25 223 LEU A C 1
ATOM 1851 O O . LEU A 1 223 ? -17.187 -2.139 33.805 1.00 84.25 223 LEU A O 1
ATOM 1855 N N . PHE A 1 224 ? -15.175 -1.560 33.000 1.00 82.19 224 PHE A N 1
ATOM 1856 C CA . PHE A 1 224 ? -14.803 -0.760 34.167 1.00 82.19 224 PHE A CA 1
ATOM 1857 C C . PHE A 1 224 ? -15.744 0.436 34.367 1.00 82.19 224 PHE A C 1
ATOM 1859 O O . PHE A 1 224 ? -16.180 0.714 35.484 1.00 82.19 224 PHE A O 1
ATOM 1866 N N . SER A 1 225 ? -16.103 1.126 33.280 1.00 82.38 225 SER A N 1
ATOM 1867 C CA . SER A 1 225 ? -17.061 2.229 33.326 1.00 82.38 225 SER A CA 1
ATOM 1868 C C . SER A 1 225 ? -18.448 1.776 33.794 1.00 82.38 225 SER A C 1
ATOM 1870 O O . SER A 1 225 ? -19.082 2.494 34.562 1.00 82.38 225 SER A O 1
ATOM 1872 N N . LEU A 1 226 ? -18.923 0.607 33.356 1.00 86.12 226 LEU A N 1
ATOM 1873 C CA . LEU A 1 226 ? -20.208 0.043 33.781 1.00 86.12 226 LEU A CA 1
ATOM 1874 C C . LEU A 1 226 ? -20.194 -0.340 35.264 1.00 86.12 226 LEU A C 1
ATOM 1876 O O . LEU A 1 226 ? -21.138 -0.017 35.983 1.00 86.12 226 LEU A O 1
ATOM 1880 N N . LEU A 1 227 ? -19.109 -0.956 35.741 1.00 88.75 227 LEU A N 1
ATOM 1881 C CA . LEU A 1 227 ? -18.948 -1.334 37.146 1.00 88.75 227 LEU A CA 1
ATOM 1882 C C . LEU A 1 227 ? -18.993 -0.116 38.084 1.00 88.75 227 LEU A C 1
ATOM 1884 O O . LEU A 1 227 ? -19.648 -0.167 39.123 1.00 88.75 227 LEU A O 1
ATOM 1888 N N . LEU A 1 228 ? -18.352 0.996 37.704 1.00 85.88 228 LEU A N 1
ATOM 1889 C CA . LEU A 1 228 ? -18.404 2.247 38.471 1.00 85.88 228 LEU A CA 1
ATOM 1890 C C . LEU A 1 228 ? -19.806 2.865 38.519 1.00 85.88 228 LEU A C 1
ATOM 1892 O O . LEU A 1 228 ? -20.210 3.401 39.549 1.00 85.88 228 LEU A O 1
ATOM 1896 N N . VAL A 1 229 ? -20.550 2.815 37.413 1.00 87.69 229 VAL A N 1
ATOM 1897 C CA . VAL A 1 229 ? -21.932 3.314 37.386 1.00 87.69 229 VAL A CA 1
ATOM 1898 C C . VAL A 1 229 ? -22.827 2.434 38.259 1.00 87.69 229 VAL A C 1
ATOM 1900 O O . VAL A 1 229 ? -23.629 2.954 39.031 1.00 87.69 229 VAL A O 1
ATOM 1903 N N . PHE A 1 230 ? -22.654 1.114 38.200 1.00 93.00 2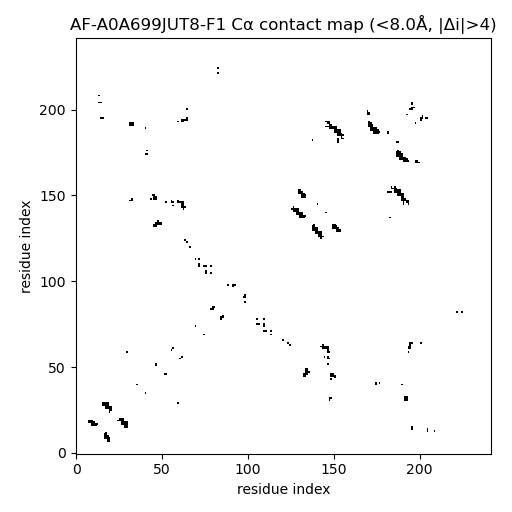30 PHE A N 1
ATOM 1904 C CA . PHE A 1 230 ? -23.424 0.170 39.005 1.00 93.00 230 PHE A CA 1
ATOM 1905 C C . PHE A 1 230 ? -23.183 0.351 40.510 1.00 93.00 230 PHE A C 1
ATOM 1907 O O . PHE A 1 230 ? -24.141 0.445 41.279 1.00 93.00 230 PHE A O 1
ATOM 1914 N N . SER A 1 231 ? -21.923 0.484 40.940 1.00 88.94 231 SER A N 1
ATOM 1915 C CA . SER A 1 231 ? -21.600 0.731 42.351 1.00 88.94 231 SER A CA 1
ATOM 1916 C C . SER A 1 231 ? -22.130 2.080 42.847 1.00 88.94 231 SER A C 1
ATOM 1918 O O . SER A 1 231 ? -22.631 2.163 43.969 1.00 88.94 231 SER A O 1
ATOM 1920 N N . ALA A 1 232 ? -22.108 3.118 42.005 1.00 89.88 232 ALA A N 1
ATOM 1921 C CA . ALA A 1 232 ? -22.698 4.415 42.327 1.00 89.88 232 ALA A CA 1
ATOM 1922 C C . ALA A 1 232 ? -24.223 4.333 42.510 1.00 89.88 232 ALA A C 1
ATOM 1924 O O . ALA A 1 232 ? -24.750 4.907 43.462 1.00 89.88 232 ALA A O 1
ATOM 1925 N N . ILE A 1 233 ? -24.932 3.594 41.648 1.00 92.94 233 ILE A N 1
ATOM 1926 C CA . ILE A 1 233 ? -26.386 3.394 41.767 1.00 92.94 233 ILE A CA 1
ATOM 1927 C C . ILE A 1 233 ? -26.723 2.647 43.060 1.00 92.94 233 ILE A C 1
ATOM 1929 O O . ILE A 1 233 ? -27.621 3.075 43.782 1.00 92.94 233 ILE A O 1
ATOM 1933 N N . ILE A 1 234 ? -25.989 1.577 43.390 1.00 93.75 234 ILE A N 1
ATOM 1934 C CA . ILE A 1 234 ? -26.192 0.832 44.645 1.00 93.75 234 ILE A CA 1
ATOM 1935 C C . ILE A 1 234 ? -25.983 1.742 45.858 1.00 93.75 234 ILE A C 1
ATOM 1937 O O . ILE A 1 234 ? -26.805 1.737 46.772 1.00 93.75 234 ILE A O 1
ATOM 1941 N N . ALA A 1 235 ? -24.918 2.547 45.865 1.00 92.88 235 ALA A N 1
ATOM 1942 C CA . ALA A 1 235 ? -24.638 3.470 46.962 1.00 92.88 235 ALA A CA 1
ATOM 1943 C C . ALA A 1 235 ? -25.754 4.515 47.139 1.00 92.88 235 ALA A C 1
ATOM 1945 O O . ALA A 1 235 ? -26.185 4.767 48.263 1.00 92.88 235 ALA A O 1
ATOM 1946 N N . VAL A 1 236 ? -26.268 5.083 46.041 1.00 94.44 236 VAL A N 1
ATOM 1947 C CA . VAL A 1 236 ? -27.394 6.034 46.077 1.00 94.44 236 VAL A CA 1
ATOM 1948 C C . VAL A 1 236 ? -28.683 5.355 46.542 1.00 94.44 236 VAL A C 1
ATOM 1950 O O . VAL A 1 236 ? -29.391 5.912 47.376 1.00 94.44 236 VAL A O 1
ATOM 1953 N N . ALA A 1 237 ? -28.976 4.143 46.063 1.00 92.62 237 ALA A N 1
ATOM 1954 C CA . ALA A 1 237 ? -30.146 3.377 46.491 1.00 92.62 237 ALA A CA 1
ATOM 1955 C C . ALA A 1 237 ? -30.090 3.025 47.988 1.00 92.62 237 ALA A C 1
ATOM 1957 O O . ALA A 1 237 ? -31.112 3.069 48.670 1.00 92.62 237 ALA A O 1
ATOM 1958 N N . HIS A 1 238 ? -28.901 2.716 48.513 1.00 93.06 238 HIS A N 1
ATOM 1959 C CA . HIS A 1 238 ? -28.695 2.487 49.941 1.00 93.06 238 HIS A CA 1
ATOM 1960 C C . HIS A 1 238 ? -28.860 3.775 50.761 1.00 93.06 238 HIS A C 1
ATOM 1962 O O . HIS A 1 238 ? -29.399 3.728 51.862 1.00 93.06 238 HIS A O 1
ATOM 1968 N N . LEU A 1 239 ? -28.413 4.923 50.241 1.00 92.56 239 LEU A N 1
ATOM 1969 C CA . LEU A 1 239 ? -28.592 6.217 50.902 1.00 92.56 239 LEU A CA 1
ATOM 1970 C C . LEU A 1 239 ? -30.071 6.632 50.952 1.00 92.56 239 LEU A C 1
ATOM 1972 O O . LEU A 1 239 ? -30.515 7.104 51.983 1.00 92.56 239 LEU A O 1
ATOM 1976 N N . LEU A 1 240 ? -30.829 6.427 49.868 1.00 87.75 240 LEU A N 1
ATOM 1977 C CA . LEU A 1 240 ? -32.260 6.764 49.781 1.00 87.75 240 LEU A CA 1
ATOM 1978 C C . LEU A 1 240 ? -33.167 5.853 50.619 1.00 87.75 240 LEU A C 1
ATOM 1980 O O . LEU A 1 240 ? -34.297 6.224 50.917 1.00 87.75 240 LEU A O 1
ATOM 1984 N N . LYS A 1 241 ? -32.700 4.647 50.961 1.00 81.44 241 LYS A N 1
ATOM 1985 C CA . LYS A 1 241 ? -33.406 3.735 51.872 1.00 81.44 241 LYS A CA 1
ATOM 1986 C C . LYS A 1 241 ? -33.212 4.081 53.353 1.00 81.44 241 LYS A C 1
ATOM 1988 O O . LYS A 1 241 ? -33.861 3.447 54.182 1.00 81.44 241 LYS A O 1
ATOM 1993 N N . LYS A 1 242 ? -32.307 5.004 53.679 1.00 62.47 242 LYS A N 1
ATOM 1994 C CA . LYS A 1 242 ? -32.012 5.452 55.041 1.00 62.47 242 LYS A CA 1
ATOM 1995 C C . LYS A 1 242 ? -32.684 6.793 55.306 1.00 62.47 242 LYS A C 1
ATOM 1997 O O . LYS A 1 242 ? -33.139 6.969 56.454 1.00 62.47 242 LYS A O 1
#

Sequence (242 aa):
LAGSLTEEIYFDFQKQRFIYSHEKGTFYKLPYPTKETFGWYLNSTGYDTDAQVQIAADKWGRNVIEYPQTTFWELMKEHCMDPYFYFRWRRIHKSWSLHSLVFLAKSLAVIRRLKTLSDSRRVRADSRVLMVYRNGEWIHVAGTDLVPEDIVSIGRFVRQDTKKKNLSLQTCLLLKTFHIKAPDTGCIAIVLRTGFKTNQGKLIRTCLFSREKVTAKSWERGLFSLLLVFSAIIAVAHLLKK

Mean predicted aligned error: 11.5 Å

InterPro domains:
  IPR006544 P-type ATPase, subfamily V [PTHR45630] (7-161)

Foldseek 3Di:
DDPPPPPFDWDADLNWIWTADPVVRDTDTQDFQPPDDPVVLLPQPFAQDVVVLVVLCVRAPWQWQDADQDDLVNQLVVVCPQPVNVVVCVVVVVDPVVNVVSSVVSSVVSVVVNVVVVVVCVVTDDQDWWFWQYSNDTDTDTNRSDGFFIKTFAADDPDDDDDDDDPPPQFWAFDPRVPDDRPHNGTITTGGHGALVGPVSVVVSCVSVVVVPPCVVVVVSVVVVVVVVVVVVVVVVVVVVD

Radius of gyration: 27.18 Å; Cα contacts (8 Å, |Δi|>4): 248; chains: 1; bounding box: 62×47×87 Å

Nearest PDB structures (foldseek):
  6xmq-assembly1_A  TM=7.466E-01  e=9.109E-13  Saccharomyces cerevisiae S288C
  6xmp-assembly1_A  TM=7.484E-01  e=1.372E-12  Saccharomyces cerevisiae S288C
  6xms-assembly1_A  TM=7.632E-01  e=5.277E-12  Saccharomyces cerevisiae S288C
  6xmt-assembly1_A  TM=7.121E-01  e=1.198E-11  Saccharomyces cerevisiae S288C
  6xmu-assembly1_A  TM=6.958E-01  e=2.565E-11  Saccharomyces cerevisiae S288C

pLDDT: mean 77.03, std 15.52, range [30.59, 94.44]

Secondary structure (DSSP, 8-state):
---------EEEETTEEEEEETTTTEEEEPP-S-SS-HHHHHH---BSSHHHHHHHHHHH--S--------HHHHHHHHHSSHHHHHHHHH-TT-HHHHHHHHHHHHHHHHHHHHHHHHHGGGS----EEEEEETTEEEEEEGGG--TT-EEEE------SS-------TTEEE---SS---TTSPEEEEE---GGGSHHHHHHHHHHHHGGGTTHHHHHHHHHHHHHHHHHHHHHHHHHT-

Solvent-accessible surface area (backbone atoms only — not comparable to full-atom values): 14471 Å² total; per-residue (Å²): 133,81,85,72,88,64,82,78,55,63,51,76,54,96,86,39,54,30,36,58,38,82,91,73,77,43,76,42,68,67,85,60,77,74,80,70,57,71,69,57,66,60,69,56,86,43,42,70,43,72,67,57,50,49,55,44,37,69,72,72,39,62,28,58,79,80,73,85,82,81,48,71,64,61,52,46,50,58,56,57,69,32,67,69,49,46,54,51,53,68,72,46,70,92,40,72,71,57,51,54,50,54,51,50,55,50,51,52,51,44,51,52,52,51,49,53,55,54,56,65,54,70,74,55,79,75,71,47,71,40,43,32,44,44,58,91,39,83,41,84,40,45,48,39,75,44,41,62,55,38,32,31,47,52,47,78,80,79,87,70,94,72,77,97,68,84,78,85,67,77,36,52,48,81,38,89,47,90,89,63,81,50,93,68,82,26,48,40,25,34,31,33,44,50,34,47,72,19,66,67,27,37,52,51,50,50,55,62,66,58,61,76,62,64,56,68,69,47,50,60,53,49,52,53,54,49,52,54,52,51,53,51,52,53,53,50,54,57,56,73,75,105

Organism: Tanacetum cinerariifolium (NCBI:txid118510)